Protein AF-A0A7C1EFJ4-F1 (afdb_monomer_lite)

Radius of gyration: 33.05 Å; chains: 1; bounding box: 82×53×84 Å

Structure (mmCIF, N/CA/C/O backbone):
data_AF-A0A7C1EFJ4-F1
#
_entry.id   AF-A0A7C1EFJ4-F1
#
loop_
_atom_site.group_PDB
_atom_site.id
_atom_site.type_symbol
_atom_site.label_atom_id
_atom_site.label_alt_id
_atom_site.label_comp_id
_atom_site.label_asym_id
_atom_site.label_entity_id
_atom_site.label_seq_id
_atom_site.pdbx_PDB_ins_code
_atom_site.Cartn_x
_atom_site.Cartn_y
_atom_site.Cartn_z
_atom_site.occupancy
_atom_site.B_iso_or_equiv
_atom_site.auth_seq_id
_atom_site.auth_comp_id
_atom_site.auth_asym_id
_atom_site.auth_atom_id
_atom_site.pdbx_PDB_model_num
ATOM 1 N N . MET A 1 1 ? 4.738 26.725 -6.521 1.00 59.00 1 MET A N 1
ATOM 2 C CA . MET A 1 1 ? 4.515 25.657 -7.527 1.00 59.00 1 MET A CA 1
ATOM 3 C C . MET A 1 1 ? 3.625 24.590 -6.909 1.00 59.00 1 MET A C 1
ATOM 5 O O . MET A 1 1 ? 3.838 24.264 -5.749 1.00 59.00 1 MET A O 1
ATOM 9 N N . SER A 1 2 ? 2.622 24.072 -7.622 1.00 82.75 2 SER A N 1
ATOM 10 C CA . SER A 1 2 ? 1.836 22.938 -7.118 1.00 82.75 2 SER A CA 1
ATOM 11 C C . SER A 1 2 ? 2.721 21.687 -7.031 1.00 82.75 2 SER A C 1
ATOM 13 O O . SER A 1 2 ? 3.574 21.477 -7.894 1.00 82.75 2 SER A O 1
ATOM 15 N N . LEU A 1 3 ? 2.533 20.852 -6.003 1.00 80.88 3 LEU A N 1
ATOM 16 C CA . LEU A 1 3 ? 3.324 19.628 -5.790 1.00 80.88 3 LEU A CA 1
ATOM 17 C C . LEU A 1 3 ? 3.331 18.720 -7.036 1.00 80.88 3 LEU A C 1
ATOM 19 O O . LEU A 1 3 ? 4.362 18.168 -7.406 1.00 80.88 3 LEU A O 1
ATOM 23 N N . GLY A 1 4 ? 2.199 18.635 -7.744 1.00 81.69 4 GLY A N 1
ATOM 24 C CA . GLY A 1 4 ? 2.096 17.89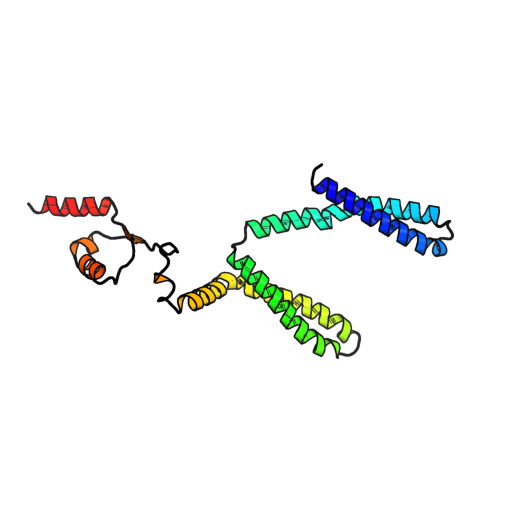3 -9.003 1.00 81.69 4 GLY A CA 1
ATOM 25 C C . GLY A 1 4 ? 2.946 18.473 -10.139 1.00 81.69 4 GLY A C 1
ATOM 26 O O . GLY A 1 4 ? 3.473 17.714 -10.945 1.00 81.69 4 GLY A O 1
ATOM 27 N N . CYS A 1 5 ? 3.129 19.796 -10.194 1.00 83.75 5 CYS A N 1
ATOM 28 C CA . CYS A 1 5 ? 4.021 20.431 -11.165 1.00 83.75 5 CYS A CA 1
ATOM 29 C C . CYS A 1 5 ? 5.491 20.099 -10.865 1.00 83.75 5 CYS A C 1
ATOM 31 O O . CYS A 1 5 ? 6.226 19.710 -11.769 1.00 83.75 5 CYS A O 1
ATOM 33 N N . ALA A 1 6 ? 5.893 20.158 -9.590 1.00 87.00 6 ALA A N 1
ATOM 34 C CA . ALA A 1 6 ? 7.244 19.784 -9.169 1.00 87.00 6 ALA A CA 1
ATOM 35 C C . ALA A 1 6 ? 7.562 18.312 -9.489 1.00 87.00 6 ALA A C 1
ATOM 37 O O . ALA A 1 6 ? 8.624 18.015 -10.028 1.00 87.00 6 ALA A O 1
ATOM 38 N N . LEU A 1 7 ? 6.614 17.403 -9.237 1.00 87.75 7 LEU A N 1
ATOM 39 C CA . LEU A 1 7 ? 6.767 15.983 -9.560 1.00 87.75 7 LEU A CA 1
ATOM 40 C C . LEU A 1 7 ? 6.883 15.741 -11.068 1.00 87.75 7 LEU A C 1
ATOM 42 O O . LEU A 1 7 ? 7.762 14.999 -11.486 1.00 87.75 7 LEU A O 1
ATOM 46 N N . ARG A 1 8 ? 6.058 16.400 -11.895 1.00 89.50 8 ARG A N 1
ATOM 47 C CA . ARG A 1 8 ? 6.149 16.301 -13.365 1.00 89.50 8 ARG A CA 1
ATOM 48 C C . ARG A 1 8 ? 7.490 16.792 -13.899 1.00 89.50 8 ARG A C 1
ATOM 50 O O . ARG A 1 8 ? 8.042 16.158 -14.787 1.00 89.50 8 ARG A O 1
ATOM 57 N N . LEU A 1 9 ? 8.015 17.886 -13.350 1.00 90.19 9 LEU A N 1
ATOM 58 C CA . LEU A 1 9 ? 9.336 18.408 -13.709 1.00 90.19 9 LEU A CA 1
ATOM 59 C C . LEU A 1 9 ? 10.462 17.459 -13.287 1.00 90.19 9 LEU A C 1
ATOM 61 O O . LEU A 1 9 ? 11.370 17.209 -14.074 1.00 90.19 9 LEU A O 1
ATOM 65 N N . ALA A 1 10 ? 10.383 16.889 -12.082 1.00 91.56 10 ALA A N 1
ATOM 66 C CA . ALA A 1 10 ? 11.343 15.887 -11.629 1.00 91.56 10 ALA A CA 1
ATOM 67 C C . ALA A 1 10 ? 11.318 14.644 -12.532 1.00 91.56 10 ALA A C 1
ATOM 69 O O . ALA A 1 10 ? 12.364 14.185 -12.982 1.00 91.56 10 ALA A O 1
ATOM 70 N N . GLY A 1 11 ? 10.124 14.149 -12.865 1.00 91.31 11 GLY A N 1
ATOM 71 C CA . GLY A 1 11 ? 9.956 13.026 -13.780 1.00 91.31 11 GLY A CA 1
ATOM 72 C C . GLY A 1 11 ? 10.445 13.332 -15.196 1.00 91.31 11 GLY A C 1
ATOM 73 O O . GLY A 1 11 ? 11.164 12.525 -15.773 1.00 91.31 11 GLY A O 1
ATOM 74 N N . MET A 1 12 ? 10.155 14.521 -15.729 1.00 94.12 12 MET A N 1
ATOM 75 C CA . MET A 1 12 ? 10.711 14.995 -17.001 1.00 94.12 12 MET A CA 1
ATOM 76 C C . MET A 1 12 ? 12.241 14.939 -16.995 1.00 94.12 12 MET A C 1
ATOM 78 O O . MET A 1 12 ? 12.817 14.399 -17.931 1.00 94.12 12 MET A O 1
ATOM 82 N N . MET A 1 13 ? 12.900 15.446 -15.945 1.00 93.81 13 MET A N 1
ATOM 83 C CA . MET A 1 13 ? 14.364 15.412 -15.856 1.00 93.81 13 MET A CA 1
ATOM 84 C C . MET A 1 13 ? 14.915 13.985 -15.782 1.00 93.81 13 MET A C 1
ATOM 86 O O . MET A 1 13 ? 15.874 13.673 -16.481 1.00 93.81 13 MET A O 1
ATOM 90 N N . ILE A 1 14 ? 14.299 13.109 -14.982 1.00 94.19 14 ILE A N 1
ATOM 91 C CA . ILE A 1 14 ? 14.732 11.710 -14.844 1.00 94.19 14 ILE A CA 1
ATOM 92 C C . ILE A 1 14 ? 14.599 10.967 -16.179 1.00 94.19 14 ILE A C 1
ATOM 94 O O . ILE A 1 14 ? 15.547 10.318 -16.619 1.00 94.19 14 ILE A O 1
ATOM 98 N N . PHE A 1 15 ? 13.450 11.083 -16.850 1.00 94.38 15 PHE A N 1
ATOM 99 C CA . PHE A 1 15 ? 13.230 10.420 -18.135 1.00 94.38 15 PHE A CA 1
ATOM 100 C C . PHE A 1 15 ? 14.051 11.040 -19.269 1.00 94.38 15 PHE A C 1
ATOM 102 O O . PHE A 1 15 ? 14.475 10.310 -20.158 1.00 94.38 15 PHE A O 1
ATOM 109 N N . ALA A 1 16 ? 14.321 12.348 -19.241 1.00 94.81 16 ALA A N 1
ATOM 110 C CA . ALA A 1 16 ? 15.235 12.982 -20.188 1.00 94.81 16 ALA A CA 1
ATOM 111 C C . ALA A 1 16 ? 16.660 12.437 -20.036 1.00 94.81 16 ALA A C 1
ATOM 113 O O . ALA A 1 16 ? 17.307 12.131 -21.032 1.00 94.81 16 ALA A O 1
ATOM 114 N N . LEU A 1 17 ? 17.130 12.267 -18.797 1.00 94.94 17 LEU A N 1
ATOM 115 C CA . LEU A 1 17 ? 18.465 11.744 -18.517 1.00 94.94 17 LEU A CA 1
ATOM 116 C C . LEU A 1 17 ? 18.582 10.261 -18.899 1.00 94.94 17 LEU A C 1
ATOM 118 O O . LEU A 1 17 ? 19.539 9.878 -19.563 1.00 94.94 17 LEU A O 1
ATOM 122 N N . LEU A 1 18 ? 17.577 9.444 -18.566 1.00 94.50 18 LEU A N 1
ATOM 123 C CA . LEU A 1 18 ? 17.494 8.048 -19.017 1.00 94.50 18 LEU A CA 1
ATOM 124 C C . LEU A 1 18 ? 17.428 7.937 -20.543 1.00 94.50 18 LEU A C 1
ATOM 126 O O . LEU A 1 18 ? 18.104 7.096 -21.125 1.00 94.50 18 LEU A O 1
ATOM 130 N N . GLY A 1 19 ? 16.638 8.799 -21.189 1.00 94.06 19 GLY A N 1
ATOM 131 C CA . GLY A 1 19 ? 16.562 8.885 -22.642 1.00 94.06 19 GLY A CA 1
ATOM 132 C C . GLY A 1 19 ? 17.918 9.226 -23.253 1.00 94.06 19 GLY A C 1
ATOM 133 O O . GLY A 1 19 ? 18.357 8.533 -24.159 1.00 94.06 19 GLY A O 1
ATOM 134 N N . ALA A 1 20 ? 18.621 10.225 -22.717 1.00 93.38 20 ALA A N 1
ATOM 135 C CA . ALA A 1 20 ? 19.951 10.603 -23.187 1.00 93.38 20 ALA A CA 1
ATOM 136 C C . ALA A 1 20 ? 20.946 9.434 -23.118 1.00 93.38 20 ALA A C 1
ATOM 138 O O . ALA A 1 20 ? 21.628 9.170 -24.104 1.00 93.38 20 ALA A O 1
ATOM 139 N N . LEU A 1 21 ? 20.979 8.717 -21.986 1.00 92.75 21 LEU A N 1
ATOM 140 C CA . LEU A 1 21 ? 21.861 7.562 -21.772 1.00 92.75 21 LEU A CA 1
ATOM 141 C C . LEU A 1 21 ? 21.553 6.419 -22.748 1.00 92.75 21 LEU A C 1
ATOM 143 O O . LEU A 1 21 ? 22.448 5.890 -23.398 1.00 92.75 21 LEU A O 1
ATOM 147 N N . LEU A 1 22 ? 20.271 6.087 -22.919 1.00 92.44 22 LEU A N 1
ATOM 148 C CA . LEU A 1 22 ? 19.856 5.088 -23.905 1.00 92.44 22 LEU A CA 1
ATOM 149 C C . LEU A 1 22 ? 20.185 5.539 -25.335 1.00 92.44 22 LEU A C 1
ATOM 151 O O . LEU A 1 22 ? 20.611 4.735 -26.156 1.00 92.44 22 LEU A O 1
ATOM 155 N N . GLY A 1 23 ? 20.020 6.826 -25.641 1.00 91.38 23 GLY A N 1
ATOM 156 C CA . GLY A 1 23 ? 20.327 7.391 -26.952 1.00 91.38 23 GLY A CA 1
ATOM 157 C C . GLY A 1 23 ? 21.813 7.331 -27.299 1.00 91.38 23 GLY A C 1
ATOM 158 O O . GLY A 1 23 ? 22.152 7.076 -28.453 1.00 91.38 23 GLY A O 1
ATOM 159 N N . THR A 1 24 ? 22.705 7.526 -26.324 1.00 90.69 24 THR A N 1
ATOM 160 C CA . THR A 1 24 ? 24.148 7.366 -26.549 1.00 90.69 24 THR A CA 1
ATOM 161 C C . THR A 1 24 ? 24.521 5.910 -26.803 1.00 90.69 24 THR A C 1
ATOM 163 O O . THR A 1 24 ? 25.291 5.650 -27.724 1.00 90.69 24 THR A O 1
ATOM 166 N N . ASP A 1 25 ? 23.914 4.963 -26.086 1.00 90.00 25 ASP A N 1
ATOM 167 C CA . ASP A 1 25 ? 24.183 3.529 -26.269 1.00 90.00 25 ASP A CA 1
ATOM 168 C C . ASP A 1 25 ? 23.628 2.996 -27.603 1.00 90.00 25 ASP A C 1
ATOM 170 O O . ASP A 1 25 ? 24.210 2.109 -28.224 1.00 90.00 25 ASP A O 1
ATOM 174 N N . LEU A 1 26 ? 22.515 3.560 -28.086 1.00 87.94 26 LEU A N 1
ATOM 175 C CA . LEU A 1 26 ? 21.917 3.210 -29.379 1.00 87.94 26 LEU A CA 1
ATOM 176 C C . LEU A 1 26 ? 22.543 3.962 -30.568 1.00 87.94 26 LEU A C 1
ATOM 178 O O . LEU A 1 26 ? 22.156 3.711 -31.714 1.00 87.94 26 LEU A O 1
ATOM 182 N N . SER A 1 27 ? 23.493 4.872 -30.331 1.00 88.44 27 SER A N 1
ATOM 183 C CA . SER A 1 27 ? 24.090 5.693 -31.394 1.00 88.44 27 SER A CA 1
ATOM 184 C C . SER A 1 27 ? 24.831 4.855 -32.441 1.00 88.44 27 SER A C 1
ATOM 186 O O . SER A 1 27 ? 24.631 5.071 -33.640 1.00 88.44 27 SER A O 1
ATOM 188 N N . ASP A 1 28 ? 25.561 3.826 -32.001 1.00 85.38 28 ASP A N 1
ATOM 189 C CA . ASP A 1 28 ? 26.278 2.886 -32.869 1.00 85.38 28 ASP A CA 1
ATOM 190 C C . ASP A 1 28 ? 25.329 2.079 -33.768 1.00 85.38 28 ASP A C 1
ATOM 192 O O . ASP A 1 28 ? 25.640 1.803 -34.925 1.00 85.38 28 ASP A O 1
ATOM 196 N N . ALA A 1 29 ? 24.137 1.741 -33.265 1.00 88.19 29 ALA A N 1
ATOM 197 C CA . ALA A 1 29 ? 23.123 1.008 -34.023 1.00 88.19 29 ALA A CA 1
ATOM 198 C C . ALA A 1 29 ? 22.407 1.884 -35.068 1.00 88.19 29 ALA A C 1
ATOM 200 O O . ALA A 1 29 ? 21.904 1.372 -36.068 1.00 88.19 29 ALA A O 1
ATOM 201 N N . LEU A 1 30 ? 22.343 3.198 -34.834 1.00 84.12 30 LEU A N 1
ATOM 202 C CA . LEU A 1 30 ? 21.656 4.166 -35.694 1.00 84.12 30 LEU A CA 1
ATOM 203 C C . LEU A 1 30 ? 22.598 4.891 -36.669 1.00 84.12 30 LEU A C 1
ATOM 205 O O . LEU A 1 30 ? 22.114 5.660 -37.497 1.00 84.12 30 LEU A O 1
ATOM 209 N N . TYR A 1 31 ? 23.913 4.643 -36.599 1.00 86.75 31 TYR A N 1
ATOM 210 C CA . TYR A 1 31 ? 24.948 5.294 -37.420 1.00 86.75 31 TYR A CA 1
ATOM 211 C C . TYR A 1 31 ? 24.917 6.832 -37.362 1.00 86.75 31 TYR A C 1
ATOM 213 O O . TYR A 1 31 ? 25.270 7.515 -38.326 1.00 86.75 31 TYR A O 1
ATOM 221 N N . LEU A 1 32 ? 24.480 7.392 -36.234 1.00 88.31 32 LEU A N 1
ATOM 222 C CA . LEU A 1 32 ? 24.387 8.833 -36.007 1.00 88.31 32 LEU A CA 1
ATOM 223 C C . LEU A 1 32 ? 25.386 9.268 -34.928 1.00 88.31 32 LEU A C 1
ATOM 225 O O . LEU A 1 32 ? 25.677 8.482 -34.025 1.00 88.31 32 LEU A O 1
ATOM 229 N N . PRO A 1 33 ? 25.882 10.522 -34.961 1.00 90.19 33 PRO A N 1
ATOM 230 C CA . PRO A 1 33 ? 26.748 11.036 -33.909 1.00 90.19 33 PRO A CA 1
ATOM 231 C C . PRO A 1 33 ? 26.084 10.916 -32.525 1.00 90.19 33 PRO A C 1
ATOM 233 O O . PRO A 1 33 ? 24.897 11.242 -32.392 1.00 90.19 33 PRO A O 1
ATOM 236 N N . PRO A 1 34 ? 26.831 10.516 -31.480 1.00 87.94 34 PRO A N 1
ATOM 237 C CA . PRO A 1 34 ? 26.278 10.251 -30.149 1.00 87.94 34 PRO A CA 1
ATOM 238 C C . PRO A 1 34 ? 25.611 11.483 -29.525 1.00 87.94 34 PRO A C 1
ATOM 240 O O . PRO A 1 34 ? 24.617 11.359 -28.813 1.00 87.94 34 PRO A O 1
ATOM 243 N N . GLU A 1 35 ? 26.096 12.680 -29.856 1.00 90.88 35 GLU A N 1
ATOM 244 C CA . GLU A 1 35 ? 25.521 13.956 -29.420 1.00 90.88 35 GLU A CA 1
ATOM 245 C C . GLU A 1 35 ? 24.094 14.166 -29.952 1.00 90.88 35 GLU A C 1
ATOM 247 O O . GLU A 1 35 ? 23.207 14.612 -29.224 1.00 90.88 35 GLU A O 1
ATOM 252 N N . VAL A 1 36 ? 23.855 13.808 -31.219 1.00 89.81 36 VAL A N 1
ATOM 253 C CA . VAL A 1 36 ? 22.563 14.006 -31.891 1.00 89.81 36 VAL A CA 1
ATOM 254 C C . VAL A 1 36 ? 21.551 12.974 -31.404 1.00 89.81 36 VAL A C 1
ATOM 256 O O . VAL A 1 36 ? 20.432 13.333 -31.038 1.00 89.81 36 VAL A O 1
ATOM 259 N N . THR A 1 37 ? 21.944 11.700 -31.340 1.00 90.25 37 THR A N 1
ATOM 260 C CA . THR A 1 37 ? 21.069 10.620 -30.861 1.00 90.25 37 THR A CA 1
ATOM 261 C C . THR A 1 37 ? 20.731 10.800 -29.382 1.00 90.25 37 THR A C 1
ATOM 263 O O . THR A 1 37 ? 19.561 10.706 -29.007 1.00 90.25 37 THR A O 1
ATOM 266 N N . GLY A 1 38 ? 21.718 11.159 -28.553 1.00 91.19 38 GLY A N 1
ATOM 267 C CA . GLY A 1 38 ? 21.504 11.491 -27.146 1.00 91.19 38 GLY A CA 1
ATOM 268 C C . GLY A 1 38 ? 20.508 12.640 -26.969 1.00 91.19 38 GLY A C 1
ATOM 269 O O . GLY A 1 38 ? 19.574 12.517 -26.180 1.00 91.19 38 GLY A O 1
ATOM 270 N N . LEU A 1 39 ? 20.631 13.722 -27.750 1.00 92.56 39 LEU A N 1
ATOM 271 C CA . LEU A 1 39 ? 19.698 14.852 -27.690 1.00 92.56 39 LEU A CA 1
ATOM 272 C C . LEU A 1 39 ? 18.270 14.462 -28.110 1.00 92.56 39 LEU A C 1
ATOM 274 O O . LEU A 1 39 ? 17.311 14.835 -27.432 1.00 92.56 39 LEU A O 1
ATOM 278 N N . ILE A 1 40 ? 18.110 13.703 -29.199 1.00 92.56 40 ILE A N 1
ATOM 279 C CA . ILE A 1 40 ? 16.791 13.265 -29.687 1.00 92.56 40 ILE A CA 1
ATOM 280 C C . ILE A 1 40 ? 16.089 12.399 -28.637 1.00 92.56 40 ILE A C 1
ATOM 282 O O . ILE A 1 40 ? 14.935 12.663 -28.283 1.00 92.56 40 ILE A O 1
ATOM 286 N N . PHE A 1 41 ? 16.785 11.396 -28.097 1.00 93.31 41 PHE A N 1
ATOM 287 C CA . PHE A 1 41 ? 16.210 10.528 -27.074 1.00 93.31 41 PHE A CA 1
ATOM 288 C C . PHE A 1 41 ? 16.003 11.253 -25.740 1.00 93.31 41 PHE A C 1
ATOM 290 O O . PHE A 1 41 ? 15.036 10.949 -25.043 1.00 93.31 41 PHE A O 1
ATOM 297 N N . ALA A 1 42 ? 16.828 12.246 -25.397 1.00 94.00 42 ALA A N 1
ATOM 298 C CA . ALA A 1 42 ? 16.597 13.096 -24.231 1.00 94.00 42 ALA A CA 1
ATOM 299 C C . ALA A 1 42 ? 15.301 13.905 -24.364 1.00 94.00 42 ALA A C 1
ATOM 301 O O . ALA A 1 42 ? 14.516 13.969 -23.419 1.00 94.00 42 ALA A O 1
ATOM 302 N N . LEU A 1 43 ? 15.036 14.487 -25.540 1.00 94.69 43 LEU A N 1
ATOM 303 C CA . LEU A 1 43 ? 13.799 15.226 -25.810 1.00 94.69 43 LEU A CA 1
ATOM 304 C C . LEU A 1 43 ? 12.572 14.303 -25.814 1.00 94.69 43 LEU A C 1
ATOM 306 O O . LEU A 1 43 ? 11.548 14.644 -25.216 1.00 94.69 43 LEU A O 1
ATOM 310 N N . MET A 1 44 ? 12.679 13.114 -26.418 1.00 94.75 44 MET A N 1
ATOM 311 C CA . MET A 1 44 ? 11.632 12.086 -26.338 1.00 94.75 44 MET A CA 1
ATOM 312 C C . MET A 1 44 ? 11.382 11.640 -24.895 1.00 94.75 44 MET A C 1
ATOM 314 O O . MET A 1 44 ? 10.230 11.553 -24.471 1.00 94.75 44 MET A O 1
ATOM 318 N N . GLY A 1 45 ? 12.447 11.398 -24.132 1.00 94.25 45 GLY A N 1
ATOM 319 C CA . GLY A 1 45 ? 12.389 11.046 -22.719 1.00 94.25 45 GLY A CA 1
ATOM 320 C C . GLY A 1 45 ? 11.738 12.148 -21.888 1.00 94.25 45 GLY A C 1
ATOM 321 O O . GLY A 1 45 ? 10.830 11.871 -21.113 1.00 94.25 45 GLY A O 1
ATOM 322 N N . ALA A 1 46 ? 12.105 13.412 -22.101 1.00 94.56 46 ALA A N 1
ATOM 323 C CA . ALA A 1 46 ? 11.486 14.554 -21.432 1.00 94.56 46 ALA A CA 1
ATOM 324 C C . ALA A 1 46 ? 9.969 14.607 -21.686 1.00 94.56 46 ALA A C 1
ATOM 326 O O . ALA A 1 46 ? 9.176 14.731 -20.746 1.00 94.56 46 ALA A O 1
ATOM 327 N N . LEU A 1 47 ? 9.557 14.457 -22.951 1.00 94.62 47 LEU A N 1
ATOM 328 C CA . LEU A 1 47 ? 8.148 14.450 -23.341 1.00 94.62 47 LEU A CA 1
ATOM 329 C C . LEU A 1 47 ? 7.395 13.266 -22.716 1.00 94.62 47 LEU A C 1
ATOM 331 O O . LEU A 1 47 ? 6.330 13.453 -22.124 1.00 94.62 47 LEU A O 1
ATOM 335 N N . ALA A 1 48 ? 7.968 12.062 -22.789 1.00 93.56 48 ALA A N 1
ATOM 336 C CA . ALA A 1 48 ? 7.412 10.864 -22.168 1.00 93.56 48 ALA A CA 1
ATOM 337 C C . ALA A 1 48 ? 7.300 11.026 -20.645 1.00 93.56 48 ALA A C 1
ATOM 339 O O . ALA A 1 48 ? 6.262 10.709 -20.065 1.00 93.56 48 ALA A O 1
ATOM 340 N N . GLY A 1 49 ? 8.315 11.602 -20.001 1.00 92.12 49 GLY A N 1
ATOM 341 C CA . GLY A 1 49 ? 8.333 11.893 -18.573 1.00 92.12 49 GLY A CA 1
ATOM 342 C C . GLY A 1 49 ? 7.182 12.801 -18.154 1.00 92.12 49 GLY A C 1
ATOM 343 O O . GLY A 1 49 ? 6.494 12.498 -17.181 1.00 92.12 49 GLY A O 1
ATOM 344 N N . LEU A 1 50 ? 6.885 13.861 -18.910 1.00 91.44 50 LEU A N 1
ATOM 345 C CA . LEU A 1 50 ? 5.748 14.742 -18.610 1.00 91.44 50 LEU A CA 1
ATOM 346 C C . LEU A 1 50 ? 4.390 14.022 -18.668 1.00 91.44 50 LEU A C 1
ATOM 348 O O . LEU A 1 50 ? 3.501 14.342 -17.874 1.00 91.44 50 LEU A O 1
ATOM 352 N N . ILE A 1 51 ? 4.238 13.052 -19.573 1.00 92.19 51 ILE A N 1
ATOM 353 C CA . ILE A 1 51 ? 2.990 12.303 -19.785 1.00 92.19 51 ILE A CA 1
ATOM 354 C C . ILE A 1 51 ? 2.843 11.158 -18.773 1.00 92.19 51 ILE A C 1
ATOM 356 O O . ILE A 1 51 ? 1.775 10.981 -18.185 1.00 92.19 51 ILE A O 1
ATOM 360 N N . ILE A 1 52 ? 3.914 10.399 -18.536 1.00 90.44 52 ILE A N 1
ATOM 361 C CA . ILE A 1 52 ? 3.906 9.174 -17.725 1.00 90.44 52 ILE A CA 1
ATOM 362 C C . ILE A 1 52 ? 3.928 9.493 -16.225 1.00 90.44 52 ILE A C 1
ATOM 364 O O . ILE A 1 52 ? 3.237 8.846 -15.436 1.00 90.44 52 ILE A O 1
ATOM 368 N N . THR A 1 53 ? 4.668 10.521 -15.804 1.00 92.25 53 THR A N 1
ATOM 369 C CA . THR A 1 53 ? 4.799 10.882 -14.381 1.00 92.25 53 THR A CA 1
ATOM 370 C C . THR A 1 53 ? 3.464 11.062 -13.650 1.00 92.25 53 THR A C 1
ATOM 372 O O . THR A 1 53 ? 3.308 10.508 -12.560 1.00 92.25 53 THR A O 1
ATOM 375 N N . PRO A 1 54 ? 2.458 11.790 -14.179 1.00 87.19 54 PRO A N 1
ATOM 376 C CA . PRO A 1 54 ? 1.195 11.929 -13.465 1.00 87.19 54 PRO A CA 1
ATOM 377 C C . PRO A 1 54 ? 0.457 10.596 -13.275 1.00 87.19 54 PRO A C 1
ATOM 379 O O . PRO A 1 54 ? -0.212 10.440 -12.250 1.00 87.19 54 PRO A O 1
ATOM 382 N N . TRP A 1 55 ? 0.602 9.648 -14.208 1.00 88.38 55 TRP A N 1
ATOM 383 C CA . TRP A 1 55 ? 0.025 8.299 -14.135 1.00 88.38 55 TRP A CA 1
ATOM 384 C C . TRP A 1 55 ? 0.692 7.426 -13.078 1.00 88.38 55 TRP A C 1
ATOM 386 O O . TRP A 1 55 ? -0.004 6.706 -12.372 1.00 88.38 55 TRP A O 1
ATOM 396 N N . ILE A 1 56 ? 2.010 7.537 -12.912 1.00 87.25 56 ILE A N 1
ATOM 397 C CA . ILE A 1 56 ? 2.744 6.771 -11.896 1.00 87.25 56 ILE A CA 1
ATOM 398 C C . ILE A 1 56 ? 2.604 7.402 -10.507 1.00 87.25 56 ILE A C 1
ATOM 400 O O . ILE A 1 56 ? 2.545 6.691 -9.508 1.00 87.25 56 ILE A O 1
ATOM 404 N N . THR A 1 57 ? 2.542 8.732 -10.419 1.00 88.69 57 THR A N 1
ATOM 405 C CA . THR A 1 57 ? 2.593 9.426 -9.127 1.00 88.69 57 THR A CA 1
ATOM 406 C C . THR A 1 57 ? 1.239 9.985 -8.705 1.00 88.69 57 THR A C 1
ATOM 408 O O . THR A 1 57 ? 0.681 9.573 -7.693 1.00 88.69 57 THR A O 1
ATOM 411 N N . THR A 1 58 ? 0.686 10.945 -9.450 1.00 85.81 58 THR A N 1
ATOM 412 C CA . THR A 1 58 ? -0.434 11.760 -8.944 1.00 85.81 58 THR A CA 1
ATOM 413 C C . THR A 1 58 ? -1.771 11.019 -8.913 1.00 85.81 58 THR A C 1
ATOM 415 O O . THR A 1 58 ? -2.469 11.069 -7.900 1.00 85.81 58 THR A O 1
ATOM 418 N N . TYR A 1 59 ? -2.134 10.306 -9.981 1.00 86.00 59 TYR A N 1
ATOM 419 C CA . TYR A 1 59 ? -3.396 9.561 -10.050 1.00 86.00 59 TYR A CA 1
ATOM 420 C C . TYR A 1 59 ? -3.507 8.447 -8.990 1.00 86.00 59 TYR A C 1
ATOM 422 O O . TYR A 1 59 ? -4.513 8.422 -8.265 1.00 86.00 59 TYR A O 1
ATOM 430 N N . PRO A 1 60 ? -2.505 7.560 -8.820 1.00 85.06 60 PRO A N 1
ATOM 431 C CA . PRO A 1 60 ? -2.560 6.532 -7.788 1.00 85.06 60 PRO A CA 1
ATOM 432 C C . PRO A 1 60 ? -2.473 7.131 -6.386 1.00 85.06 60 PRO A C 1
ATOM 434 O O . PRO A 1 60 ? -3.206 6.680 -5.514 1.00 85.06 60 PRO A O 1
ATOM 437 N N . ALA A 1 61 ? -1.690 8.194 -6.162 1.00 86.31 61 ALA A N 1
ATOM 438 C CA . ALA A 1 61 ? -1.635 8.852 -4.855 1.00 86.31 61 ALA A CA 1
ATOM 439 C C . ALA A 1 61 ? -2.997 9.423 -4.428 1.00 86.31 61 ALA A C 1
ATOM 441 O O . ALA A 1 61 ? -3.410 9.264 -3.278 1.00 86.31 61 ALA A O 1
ATOM 442 N N . HIS A 1 62 ? -3.737 10.051 -5.347 1.00 86.38 62 HIS A N 1
ATOM 443 C CA . HIS A 1 62 ? -5.083 10.543 -5.047 1.00 86.38 62 HIS A CA 1
ATOM 444 C C . HIS A 1 62 ? -6.079 9.410 -4.786 1.00 86.38 62 HIS A C 1
ATOM 446 O O . HIS A 1 62 ? -6.909 9.527 -3.881 1.00 86.38 62 HIS A O 1
ATOM 452 N N . SER A 1 63 ? -5.978 8.317 -5.541 1.00 86.62 63 SER A N 1
ATOM 453 C CA . SER A 1 63 ? -6.829 7.137 -5.365 1.00 86.62 63 SER A CA 1
ATOM 454 C C . SER A 1 63 ? -6.547 6.447 -4.030 1.00 86.62 63 SER A C 1
ATOM 456 O O . SER A 1 63 ? -7.465 6.230 -3.243 1.00 86.62 63 SER A O 1
ATOM 458 N N . ALA A 1 64 ? -5.271 6.210 -3.720 1.00 85.75 64 ALA A N 1
ATOM 459 C CA . ALA A 1 64 ? -4.819 5.651 -2.453 1.00 85.75 64 ALA A CA 1
ATOM 460 C C . ALA A 1 64 ? -5.258 6.520 -1.273 1.00 85.75 64 ALA A C 1
ATOM 462 O O . ALA A 1 64 ? -5.811 5.999 -0.311 1.00 85.75 64 ALA A O 1
ATOM 463 N N . ARG A 1 65 ? -5.109 7.850 -1.367 1.00 87.69 65 ARG A N 1
ATOM 464 C CA . ARG A 1 65 ? -5.574 8.764 -0.316 1.00 87.69 65 ARG A CA 1
ATOM 465 C C . ARG A 1 65 ? -7.068 8.600 -0.050 1.00 87.69 65 ARG A C 1
ATOM 467 O O . ARG A 1 65 ? -7.440 8.494 1.110 1.00 87.69 65 ARG A O 1
ATOM 474 N N . ARG A 1 66 ? -7.909 8.550 -1.093 1.00 86.94 66 ARG A N 1
ATOM 475 C CA . ARG A 1 66 ? -9.361 8.347 -0.928 1.00 86.94 66 ARG A CA 1
ATOM 476 C C . ARG A 1 66 ? -9.660 7.028 -0.222 1.00 86.94 66 ARG A C 1
ATOM 478 O O . ARG A 1 66 ? -10.391 7.037 0.762 1.00 86.94 66 ARG A O 1
ATOM 485 N N . ILE A 1 67 ? -9.038 5.942 -0.679 1.00 84.06 67 ILE A N 1
ATOM 486 C CA . ILE A 1 67 ? -9.202 4.599 -0.112 1.00 84.06 67 ILE A CA 1
ATOM 487 C C . ILE A 1 67 ? -8.790 4.580 1.368 1.00 84.06 67 ILE A C 1
ATOM 489 O O . ILE A 1 67 ? -9.569 4.149 2.209 1.00 84.06 67 ILE A O 1
ATOM 493 N N . ILE A 1 68 ? -7.614 5.116 1.702 1.00 86.38 68 ILE A N 1
ATOM 494 C CA . ILE A 1 68 ? -7.082 5.136 3.072 1.00 86.38 68 ILE A CA 1
ATOM 495 C C . ILE A 1 68 ? -7.966 5.978 3.998 1.00 86.38 68 ILE A C 1
ATOM 497 O O . ILE A 1 68 ? -8.272 5.544 5.100 1.00 86.38 68 ILE A O 1
ATOM 501 N N . THR A 1 69 ? -8.416 7.159 3.561 1.00 87.00 69 THR A N 1
ATOM 502 C CA . THR A 1 69 ? -9.234 8.048 4.411 1.00 87.00 69 THR A CA 1
ATOM 503 C C . THR A 1 69 ? -10.646 7.534 4.676 1.00 87.00 69 THR A C 1
ATOM 505 O O . THR A 1 69 ? -11.273 7.965 5.636 1.00 87.00 69 THR A O 1
ATOM 508 N N . GLN A 1 70 ? -11.163 6.656 3.816 1.00 88.44 70 GLN A N 1
ATOM 509 C CA . GLN A 1 70 ? -12.509 6.093 3.947 1.00 88.44 70 GLN A CA 1
ATOM 510 C C . GLN A 1 70 ? -12.507 4.720 4.627 1.00 88.44 70 GLN A C 1
ATOM 512 O O . GLN A 1 70 ? -13.570 4.212 4.980 1.00 88.44 70 GLN A O 1
ATOM 517 N N . MET A 1 71 ? -11.337 4.099 4.793 1.00 84.94 71 MET A N 1
ATOM 518 C CA . MET A 1 71 ? -11.223 2.790 5.418 1.00 84.94 71 MET A CA 1
ATOM 519 C C . MET A 1 71 ? -11.118 2.900 6.943 1.00 84.94 71 MET A C 1
ATOM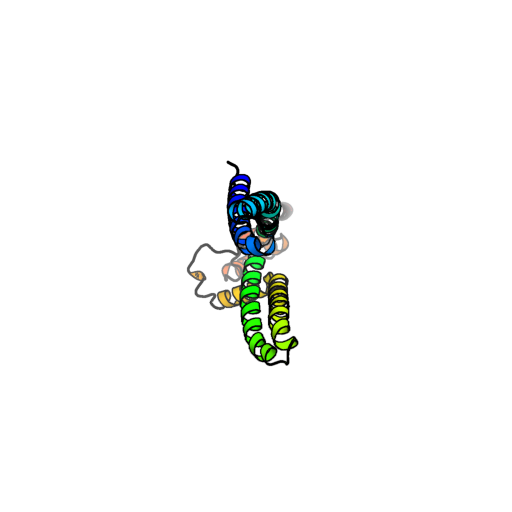 521 O O . MET A 1 71 ? -10.392 3.757 7.449 1.00 84.94 71 MET A O 1
ATOM 525 N N . PRO A 1 72 ? -11.790 2.003 7.684 1.00 88.00 72 PRO A N 1
ATOM 526 C CA . PRO A 1 72 ? -11.613 1.901 9.126 1.00 88.00 72 PRO A CA 1
ATOM 527 C C . PRO A 1 72 ? -10.160 1.522 9.461 1.00 88.00 72 PRO A C 1
ATOM 529 O O . PRO A 1 72 ? -9.525 0.742 8.738 1.00 88.00 72 PRO A O 1
ATOM 532 N N . ALA A 1 73 ? -9.621 2.085 10.546 1.00 86.62 73 ALA A N 1
ATOM 533 C CA . ALA A 1 73 ? -8.212 1.934 10.919 1.00 86.62 73 ALA A CA 1
ATOM 534 C C . ALA A 1 73 ? -7.837 0.466 11.185 1.00 86.62 73 ALA A C 1
ATOM 536 O O . ALA A 1 73 ? -6.742 0.026 10.831 1.00 86.62 73 ALA A O 1
ATOM 537 N N . GLU A 1 74 ? -8.773 -0.320 11.721 1.00 87.75 74 GLU A N 1
ATOM 538 C CA . GLU A 1 74 ? -8.602 -1.746 11.996 1.00 87.75 74 GLU A CA 1
ATOM 539 C C . GLU A 1 74 ? -8.328 -2.522 10.703 1.00 87.75 74 GLU A C 1
ATOM 541 O O . GLU A 1 74 ? -7.462 -3.398 10.667 1.00 87.75 74 GLU A O 1
ATOM 546 N N . LYS A 1 75 ? -9.013 -2.168 9.607 1.00 90.38 75 LYS A N 1
ATOM 547 C CA . LYS A 1 75 ? -8.820 -2.800 8.296 1.00 90.38 75 LYS A CA 1
ATOM 548 C C . LYS A 1 75 ? -7.461 -2.460 7.698 1.00 90.38 75 LYS A C 1
ATOM 550 O O . LYS A 1 75 ? -6.835 -3.335 7.108 1.00 90.38 75 L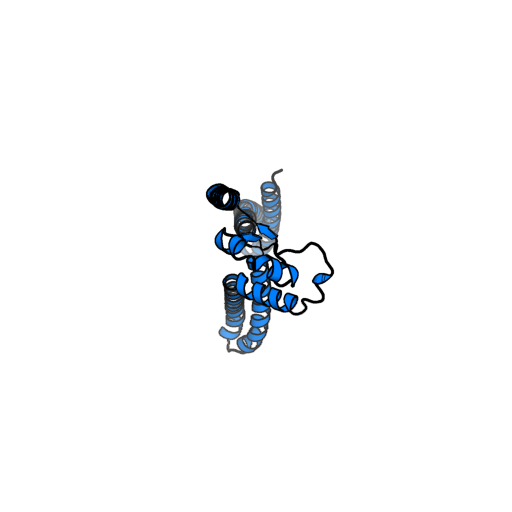YS A O 1
ATOM 555 N N . LEU A 1 76 ? -6.980 -1.228 7.869 1.00 91.31 76 LEU A N 1
ATOM 556 C CA . LEU A 1 76 ? -5.644 -0.835 7.409 1.00 91.31 76 LEU A CA 1
ATOM 557 C C . LEU A 1 76 ? -4.554 -1.618 8.144 1.00 91.31 76 LEU A C 1
ATOM 559 O O . LEU A 1 76 ? -3.716 -2.247 7.502 1.00 91.31 76 LEU A O 1
ATOM 563 N N . VAL A 1 77 ? -4.606 -1.640 9.477 1.00 90.62 77 VAL A N 1
ATOM 564 C CA . VAL A 1 77 ? -3.608 -2.325 10.311 1.00 90.62 77 VAL A CA 1
ATOM 565 C C . VAL A 1 77 ? -3.582 -3.825 10.017 1.00 90.62 77 VAL A C 1
ATOM 567 O O . VAL A 1 77 ? -2.520 -4.392 9.769 1.00 90.62 77 VAL A O 1
ATOM 570 N N . THR A 1 78 ? -4.745 -4.475 9.968 1.00 91.81 78 THR A N 1
ATOM 571 C CA . THR A 1 78 ? -4.830 -5.911 9.653 1.00 91.81 78 THR A CA 1
ATOM 572 C C . THR A 1 78 ? -4.377 -6.223 8.228 1.00 91.81 78 THR A C 1
ATOM 574 O O . THR A 1 78 ? -3.668 -7.205 8.029 1.00 91.81 78 THR A O 1
ATOM 577 N N . SER A 1 79 ? -4.675 -5.365 7.248 1.00 93.12 79 SER A N 1
ATOM 578 C CA . SER A 1 79 ? -4.156 -5.512 5.879 1.00 93.12 79 SER A CA 1
ATOM 579 C C . SER A 1 79 ? -2.629 -5.411 5.824 1.00 93.12 79 SER A C 1
ATOM 581 O O . SER A 1 79 ? -2.001 -6.162 5.082 1.00 93.12 79 SER A O 1
ATOM 583 N N . MET A 1 80 ? -2.015 -4.529 6.624 1.00 93.06 80 MET A N 1
ATOM 584 C CA . MET A 1 80 ? -0.553 -4.447 6.734 1.00 93.06 80 MET A CA 1
ATOM 585 C C . MET A 1 80 ? 0.040 -5.734 7.313 1.00 93.06 80 MET A C 1
ATOM 587 O O . MET A 1 80 ? 1.025 -6.244 6.781 1.00 93.06 80 MET A O 1
ATOM 591 N N . PHE A 1 81 ? -0.587 -6.305 8.347 1.00 93.62 81 PHE A N 1
ATOM 592 C CA . PHE A 1 81 ? -0.199 -7.622 8.855 1.00 93.62 81 PHE A CA 1
ATOM 593 C C . PHE A 1 81 ? -0.357 -8.712 7.793 1.00 93.62 81 PHE A C 1
ATOM 595 O O . PHE A 1 81 ? 0.554 -9.515 7.619 1.00 93.62 81 PHE A O 1
ATOM 602 N N . GLY A 1 82 ? -1.458 -8.704 7.039 1.00 94.75 82 GLY A N 1
ATOM 603 C CA . GLY A 1 82 ? -1.679 -9.625 5.927 1.00 94.75 82 GLY A CA 1
ATOM 604 C C . GLY A 1 82 ? -0.626 -9.496 4.824 1.00 94.75 82 GLY A C 1
ATOM 605 O O . GLY A 1 82 ? -0.222 -10.508 4.261 1.00 94.75 82 GLY A O 1
ATOM 606 N N . LEU A 1 83 ? -0.134 -8.284 4.553 1.00 96.88 83 LEU A N 1
ATOM 607 C CA . LEU A 1 83 ? 0.936 -8.042 3.583 1.00 96.88 83 LEU A CA 1
ATOM 608 C C . LEU A 1 83 ? 2.265 -8.629 4.062 1.00 96.88 83 LEU A C 1
ATOM 610 O O . LEU A 1 83 ? 2.894 -9.388 3.332 1.00 96.88 83 LEU A O 1
ATOM 614 N N . ILE A 1 84 ? 2.661 -8.330 5.300 1.00 96.62 84 ILE A N 1
ATOM 615 C CA . ILE A 1 84 ? 3.901 -8.853 5.890 1.00 96.62 84 ILE A CA 1
ATOM 616 C C . ILE A 1 84 ? 3.844 -10.382 5.967 1.00 96.62 84 ILE A C 1
ATOM 618 O O . ILE A 1 84 ? 4.772 -11.065 5.538 1.00 96.62 84 ILE A O 1
ATOM 622 N N . PHE A 1 85 ? 2.734 -10.921 6.473 1.00 96.38 85 PHE A N 1
ATOM 623 C CA . PHE A 1 85 ? 2.521 -12.357 6.594 1.00 96.38 85 PHE A CA 1
ATOM 624 C C . PHE A 1 85 ? 2.507 -13.042 5.224 1.00 96.38 85 PHE A C 1
ATOM 626 O O . PHE A 1 85 ? 3.189 -14.044 5.035 1.00 96.38 85 PHE A O 1
ATOM 633 N N . GLY A 1 86 ? 1.796 -12.479 4.246 1.00 96.75 86 GLY A N 1
ATOM 634 C CA . GLY A 1 86 ? 1.723 -13.014 2.889 1.00 96.75 86 GLY A CA 1
ATOM 635 C C . GLY A 1 86 ? 3.074 -13.022 2.179 1.00 96.75 86 GLY A C 1
ATOM 636 O O . GLY A 1 86 ? 3.421 -14.026 1.560 1.00 96.75 86 GLY A O 1
ATOM 637 N N . MET A 1 87 ? 3.873 -11.961 2.332 1.00 96.62 87 MET A N 1
ATOM 638 C CA . MET A 1 87 ? 5.240 -11.916 1.802 1.00 96.62 87 MET A CA 1
ATOM 639 C C . MET A 1 87 ? 6.150 -12.937 2.492 1.00 96.62 87 MET A C 1
ATOM 641 O O . MET A 1 87 ? 6.923 -13.612 1.817 1.00 96.62 87 MET A O 1
ATOM 645 N N . ALA A 1 88 ? 6.039 -13.099 3.813 1.00 96.69 88 ALA A N 1
ATOM 646 C CA . ALA A 1 88 ? 6.810 -14.096 4.553 1.00 96.69 88 ALA A CA 1
ATOM 647 C C . ALA A 1 88 ? 6.463 -15.526 4.108 1.00 96.69 88 ALA A C 1
ATOM 649 O O . ALA A 1 88 ? 7.355 -16.295 3.755 1.00 96.69 88 ALA A O 1
ATOM 650 N N . VAL A 1 89 ? 5.170 -15.863 4.051 1.00 96.38 89 VAL A N 1
ATOM 651 C CA . VAL A 1 89 ? 4.691 -17.167 3.571 1.00 96.38 89 VAL A CA 1
ATOM 652 C C . VAL A 1 89 ? 5.126 -17.389 2.126 1.00 96.38 89 VAL A C 1
ATOM 654 O O . VAL A 1 89 ? 5.693 -18.429 1.808 1.00 96.38 89 VAL A O 1
ATOM 657 N N . SER A 1 90 ? 4.939 -16.400 1.253 1.00 96.12 90 SER A N 1
ATOM 658 C CA . SER A 1 90 ? 5.402 -16.472 -0.130 1.00 96.12 90 SER A CA 1
ATOM 659 C C . SER A 1 90 ? 6.897 -16.769 -0.233 1.00 96.12 90 SER A C 1
ATOM 661 O O . SER A 1 90 ? 7.276 -17.613 -1.043 1.00 96.12 90 SER A O 1
ATOM 663 N N . ALA A 1 91 ? 7.736 -16.103 0.561 1.00 94.88 91 ALA A N 1
ATOM 664 C CA . ALA A 1 91 ? 9.176 -16.318 0.538 1.00 94.88 91 ALA A CA 1
ATOM 665 C C . ALA A 1 91 ? 9.544 -17.755 0.942 1.00 94.88 91 ALA A C 1
ATOM 667 O O . ALA A 1 91 ? 10.447 -18.342 0.348 1.00 94.88 91 ALA A O 1
ATOM 668 N N . MET A 1 92 ? 8.804 -18.361 1.880 1.00 95.62 92 MET A N 1
ATOM 669 C CA . MET A 1 92 ? 8.987 -19.772 2.246 1.00 95.62 92 MET A CA 1
ATOM 670 C C . MET A 1 92 ? 8.657 -20.721 1.085 1.00 95.62 92 MET A C 1
ATOM 672 O O . MET A 1 92 ? 9.349 -21.719 0.898 1.00 95.62 92 MET A O 1
ATOM 676 N N . PHE A 1 93 ? 7.634 -20.405 0.285 1.00 94.00 93 PHE A N 1
ATOM 677 C CA . PHE A 1 93 ? 7.262 -21.187 -0.901 1.00 94.00 93 PHE A CA 1
ATOM 678 C C . PHE A 1 93 ? 8.121 -20.891 -2.135 1.00 94.00 93 PHE A C 1
ATOM 680 O O . PHE A 1 93 ? 8.145 -21.705 -3.057 1.00 94.00 93 PHE A O 1
ATOM 687 N N . ALA A 1 94 ? 8.846 -19.772 -2.165 1.00 93.62 94 ALA A N 1
ATOM 688 C CA . ALA A 1 94 ? 9.681 -19.406 -3.304 1.00 93.62 94 ALA A CA 1
ATOM 689 C C . ALA A 1 94 ? 10.799 -20.432 -3.551 1.00 93.62 94 ALA A C 1
ATOM 691 O O . ALA A 1 94 ? 11.022 -20.813 -4.697 1.00 93.62 94 ALA A O 1
ATOM 692 N N . TRP A 1 95 ? 11.443 -20.926 -2.486 1.00 92.88 95 TRP A N 1
ATOM 693 C CA . TRP A 1 95 ? 12.515 -21.923 -2.587 1.00 92.88 95 TRP A CA 1
ATOM 694 C C . TRP A 1 95 ? 12.070 -23.267 -3.195 1.00 92.88 95 TRP A C 1
ATOM 696 O O . TRP A 1 95 ? 12.683 -23.702 -4.167 1.00 92.88 95 TRP A O 1
ATOM 706 N N . PRO A 1 96 ? 11.007 -23.943 -2.712 1.00 93.44 96 PRO A N 1
ATOM 707 C CA . PRO A 1 96 ? 10.568 -25.193 -3.329 1.00 93.44 96 PRO A CA 1
ATOM 708 C C . PRO A 1 96 ? 10.039 -24.997 -4.755 1.00 93.44 96 PRO A C 1
ATOM 710 O O . PRO A 1 96 ? 10.238 -25.869 -5.597 1.00 93.44 96 PRO A O 1
ATOM 713 N N . LEU A 1 97 ? 9.403 -23.858 -5.059 1.00 92.06 97 LEU A N 1
ATOM 714 C CA . LEU A 1 97 ? 8.958 -23.556 -6.424 1.00 92.06 97 LEU A CA 1
ATOM 715 C C . LEU A 1 97 ? 10.128 -23.318 -7.380 1.00 92.06 97 LEU A C 1
ATOM 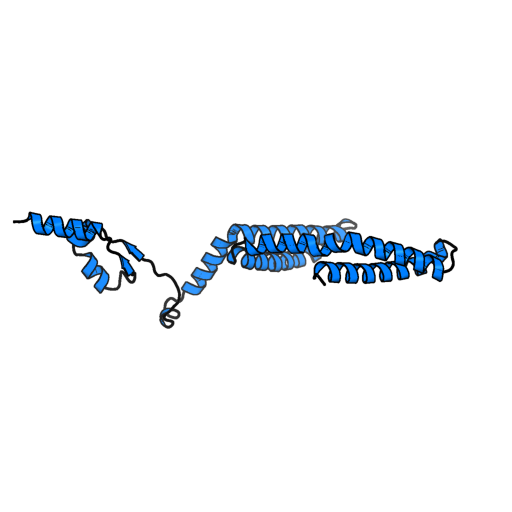717 O O . LEU A 1 97 ? 10.015 -23.683 -8.547 1.00 92.06 97 LEU A O 1
ATOM 721 N N . SER A 1 98 ? 11.242 -22.748 -6.911 1.00 92.94 98 SER A N 1
ATOM 722 C CA . SER A 1 98 ? 12.398 -22.477 -7.772 1.00 92.94 98 SER A CA 1
ATOM 723 C C . SER A 1 98 ? 13.181 -23.732 -8.161 1.00 92.94 98 SER A C 1
ATOM 725 O O . SER A 1 98 ? 14.022 -23.666 -9.049 1.00 92.94 98 SER A O 1
ATOM 727 N N . LEU A 1 99 ? 12.907 -24.875 -7.525 1.00 93.56 99 LEU A N 1
ATOM 728 C CA . LEU A 1 99 ? 13.487 -26.176 -7.880 1.00 93.56 99 LEU A CA 1
ATOM 729 C C . LEU A 1 99 ? 12.768 -26.859 -9.055 1.00 93.56 99 LEU A C 1
ATOM 731 O O . LEU A 1 99 ? 13.209 -27.914 -9.512 1.00 93.56 99 LEU A O 1
ATOM 735 N N . LEU A 1 100 ? 11.652 -26.298 -9.532 1.00 92.44 100 LEU A N 1
ATOM 736 C CA . LEU A 1 100 ? 10.951 -26.829 -10.697 1.00 92.44 100 LEU A CA 1
ATOM 737 C C . LEU A 1 100 ? 11.778 -26.625 -11.979 1.00 92.44 100 LEU A C 1
ATOM 739 O O . LEU A 1 100 ? 12.474 -25.615 -12.095 1.00 92.44 100 LEU A O 1
ATOM 743 N N . PRO A 1 101 ? 11.670 -27.535 -12.966 1.00 92.94 101 PRO A N 1
ATOM 744 C CA . PRO A 1 101 ? 12.348 -27.384 -14.249 1.00 92.94 101 PRO A CA 1
ATOM 745 C C . PRO A 1 101 ? 12.004 -26.056 -14.928 1.00 92.94 101 PRO A C 1
ATOM 747 O O . PRO A 1 101 ? 10.876 -25.562 -14.820 1.00 92.94 101 PRO A O 1
ATOM 750 N N . ASP A 1 102 ? 12.956 -25.501 -15.674 1.00 90.31 102 ASP A N 1
ATOM 751 C CA . ASP A 1 102 ? 12.695 -24.326 -16.501 1.00 90.31 102 ASP A CA 1
ATOM 752 C C . ASP A 1 102 ? 11.570 -24.611 -17.512 1.00 90.31 102 ASP A C 1
ATOM 754 O O . ASP A 1 102 ? 11.493 -25.715 -18.063 1.00 90.31 102 ASP A O 1
ATOM 758 N N . PRO A 1 103 ? 10.672 -23.641 -17.769 1.00 90.56 103 PRO A N 1
ATOM 759 C CA . PRO A 1 103 ? 10.674 -22.246 -17.296 1.00 90.56 103 PRO A CA 1
ATOM 760 C C . PRO A 1 103 ? 9.941 -22.027 -15.957 1.00 90.56 103 PRO A C 1
ATOM 762 O O . PRO A 1 103 ? 9.855 -20.907 -15.450 1.00 90.56 103 PRO A O 1
ATOM 765 N N . PHE A 1 104 ? 9.362 -23.082 -15.388 1.00 92.00 104 PHE A N 1
ATOM 766 C CA . PHE A 1 104 ? 8.459 -22.992 -14.246 1.00 92.00 104 PHE A CA 1
ATOM 767 C C . PHE A 1 104 ? 9.168 -22.499 -12.981 1.00 92.00 104 PHE A C 1
ATOM 769 O O . PHE A 1 104 ? 8.604 -21.667 -12.271 1.00 92.00 104 PHE A O 1
ATOM 776 N N . GLY A 1 105 ? 10.417 -22.916 -12.750 1.00 91.31 105 GLY A N 1
ATOM 777 C CA . GLY A 1 105 ? 11.220 -22.476 -11.604 1.00 91.31 105 GLY A CA 1
ATOM 778 C C . GLY A 1 105 ? 11.484 -20.966 -11.544 1.00 91.31 105 GLY A C 1
ATOM 779 O O . GLY A 1 105 ? 11.659 -20.420 -10.459 1.00 91.31 105 GLY A O 1
ATOM 780 N N . GLN A 1 106 ? 11.449 -20.263 -12.680 1.00 90.50 106 GLN A N 1
ATOM 781 C CA . GLN A 1 106 ? 11.681 -18.813 -12.734 1.00 90.50 106 GLN A CA 1
ATOM 782 C C . GLN A 1 106 ? 10.387 -18.010 -12.592 1.00 90.50 106 GLN A C 1
ATOM 784 O O . GLN A 1 106 ? 10.371 -16.945 -11.979 1.00 90.50 106 GLN A O 1
ATOM 789 N N . ILE A 1 107 ? 9.289 -18.521 -13.151 1.00 93.12 107 ILE A N 1
ATOM 790 C CA . ILE A 1 107 ? 8.032 -17.775 -13.258 1.00 93.12 107 ILE A CA 1
ATOM 791 C C . ILE A 1 107 ? 7.128 -18.039 -12.044 1.00 93.12 107 ILE A C 1
ATOM 793 O O . ILE A 1 107 ? 6.511 -17.108 -11.513 1.00 93.12 107 ILE A O 1
ATOM 797 N N . LEU A 1 108 ? 7.040 -19.293 -11.575 1.00 93.69 108 LEU A N 1
ATOM 798 C CA . LEU A 1 108 ? 6.122 -19.647 -10.490 1.00 93.69 108 LEU A CA 1
ATOM 799 C C . LEU A 1 108 ? 6.411 -18.922 -9.176 1.00 93.69 108 LEU A C 1
ATOM 801 O O . LEU A 1 108 ? 5.432 -18.476 -8.583 1.00 93.69 108 LEU A O 1
ATOM 805 N N . PRO A 1 109 ? 7.662 -18.773 -8.693 1.00 94.00 109 PRO A N 1
ATOM 806 C CA . PRO A 1 109 ? 7.909 -18.084 -7.427 1.00 94.00 109 PRO A CA 1
ATOM 807 C C . PRO A 1 109 ? 7.326 -16.668 -7.405 1.00 94.00 109 PRO A C 1
ATOM 809 O O . PRO A 1 109 ? 6.680 -16.281 -6.434 1.00 94.00 1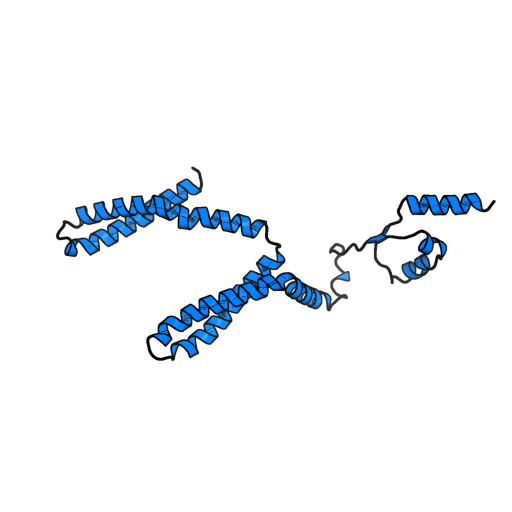09 PRO A O 1
ATOM 812 N N . THR A 1 110 ? 7.477 -15.914 -8.497 1.00 93.44 110 THR A N 1
ATOM 813 C CA . THR A 1 110 ? 6.959 -14.544 -8.613 1.00 93.44 110 THR A CA 1
ATOM 814 C C . THR A 1 110 ? 5.435 -14.511 -8.697 1.00 93.44 110 THR A C 1
ATOM 816 O O . THR A 1 110 ? 4.798 -13.703 -8.019 1.00 93.44 110 THR A O 1
ATOM 819 N N . ILE A 1 111 ? 4.831 -15.405 -9.488 1.00 94.94 111 ILE A N 1
ATOM 820 C CA . ILE A 1 111 ? 3.367 -15.503 -9.588 1.00 94.94 111 ILE A CA 1
ATOM 821 C C . ILE A 1 111 ? 2.769 -15.913 -8.239 1.00 94.94 111 ILE A C 1
ATOM 823 O O . ILE A 1 111 ? 1.832 -15.276 -7.755 1.00 94.94 111 ILE A O 1
ATOM 827 N N . ALA A 1 112 ? 3.333 -16.943 -7.610 1.00 94.69 112 ALA A N 1
ATOM 828 C CA . ALA A 1 112 ? 2.916 -17.411 -6.298 1.00 94.69 112 ALA A CA 1
ATOM 829 C C . ALA A 1 112 ? 3.068 -16.308 -5.250 1.00 94.69 112 ALA A C 1
ATOM 831 O O . ALA A 1 112 ? 2.176 -16.152 -4.423 1.00 94.69 112 ALA A O 1
ATOM 832 N N . ALA A 1 113 ? 4.124 -15.494 -5.317 1.00 95.62 113 ALA A N 1
ATOM 833 C CA . ALA A 1 113 ? 4.296 -14.360 -4.420 1.00 95.62 113 ALA A CA 1
ATOM 834 C C . ALA A 1 113 ? 3.191 -13.318 -4.540 1.00 95.62 113 ALA A C 1
ATOM 836 O O . ALA A 1 113 ? 2.629 -12.896 -3.523 1.00 95.62 113 ALA A O 1
ATOM 837 N N . GLY A 1 114 ? 2.835 -12.949 -5.771 1.00 95.81 114 GLY A N 1
ATOM 838 C CA . GLY A 1 114 ? 1.724 -12.040 -6.027 1.00 95.81 114 GLY A CA 1
ATOM 839 C C . GLY A 1 114 ? 0.401 -12.597 -5.503 1.00 95.81 114 GLY A C 1
ATOM 840 O O . GLY A 1 114 ? -0.306 -11.913 -4.763 1.00 95.81 114 GLY A O 1
ATOM 841 N N . ILE A 1 115 ? 0.096 -13.858 -5.826 1.00 96.75 115 ILE A N 1
ATOM 842 C CA . ILE A 1 115 ? -1.155 -14.513 -5.424 1.00 96.75 115 ILE A CA 1
ATOM 843 C C . ILE A 1 115 ? -1.230 -14.672 -3.903 1.00 96.75 115 ILE A C 1
ATOM 845 O O . ILE A 1 115 ? -2.223 -14.267 -3.304 1.00 96.75 115 ILE A O 1
ATOM 849 N N . LEU A 1 116 ? -0.196 -15.223 -3.263 1.00 96.38 116 LEU A N 1
ATOM 850 C CA . LEU A 1 116 ? -0.183 -15.463 -1.818 1.00 96.38 116 LEU A CA 1
ATOM 851 C C . LEU A 1 116 ? -0.277 -14.154 -1.036 1.00 96.38 116 LEU A C 1
ATOM 853 O O . LEU A 1 116 ? -1.099 -14.053 -0.128 1.00 96.38 116 LEU A O 1
ATOM 857 N N . THR A 1 117 ? 0.481 -13.127 -1.430 1.00 97.50 117 THR A N 1
ATOM 858 C CA . THR A 1 117 ? 0.408 -11.809 -0.782 1.00 97.50 117 THR A CA 1
ATOM 859 C C . THR A 1 117 ? -0.982 -11.197 -0.939 1.00 97.50 117 THR A C 1
ATOM 861 O O . THR A 1 117 ? -1.561 -10.724 0.039 1.00 97.50 117 THR A O 1
ATOM 864 N N . TYR A 1 118 ? -1.562 -11.257 -2.142 1.00 96.81 118 TYR A N 1
ATOM 865 C CA . TYR A 1 118 ? -2.911 -10.753 -2.397 1.00 96.81 118 TYR A CA 1
ATOM 866 C C . TYR A 1 118 ? -3.972 -11.485 -1.564 1.00 96.81 118 TYR A C 1
ATOM 868 O O . TYR A 1 118 ? -4.817 -10.841 -0.935 1.00 96.81 118 TYR A O 1
ATOM 876 N N . VAL A 1 119 ? -3.913 -12.818 -1.514 1.00 96.94 119 VAL A N 1
ATOM 877 C CA . VAL A 1 119 ? -4.848 -13.644 -0.741 1.00 96.94 119 VAL A CA 1
ATOM 878 C C . VAL A 1 119 ? -4.716 -13.354 0.752 1.00 96.94 119 VAL A C 1
ATOM 880 O O . VAL A 1 119 ? -5.731 -13.126 1.408 1.00 96.94 119 VAL A O 1
ATOM 883 N N . SER A 1 120 ? -3.497 -13.286 1.293 1.00 96.19 120 SER A N 1
ATOM 884 C CA . SER A 1 120 ? -3.278 -12.950 2.704 1.00 96.19 120 SER A CA 1
ATOM 885 C C . SER A 1 120 ? -3.815 -11.561 3.051 1.00 96.19 120 SER A C 1
ATOM 887 O O . SER A 1 120 ? -4.601 -11.442 3.987 1.00 96.19 120 SER A O 1
ATOM 889 N N . VAL A 1 121 ? -3.490 -10.522 2.274 1.00 96.31 121 VAL A N 1
ATOM 890 C CA . VAL A 1 121 ? -4.048 -9.173 2.488 1.00 96.31 121 VAL A CA 1
ATOM 891 C C . VAL A 1 121 ? -5.575 -9.208 2.468 1.00 96.31 121 VAL A C 1
ATOM 893 O O . VAL A 1 121 ? -6.214 -8.650 3.355 1.00 96.31 121 VAL A O 1
ATOM 896 N N . THR A 1 122 ? -6.164 -9.906 1.499 1.00 94.44 122 THR A N 1
ATOM 897 C CA . THR A 1 122 ? -7.618 -9.996 1.332 1.00 94.44 122 THR A CA 1
ATOM 898 C C . THR A 1 122 ? -8.292 -10.677 2.525 1.00 94.44 122 THR A C 1
ATOM 900 O O . THR A 1 122 ? -9.266 -10.148 3.061 1.00 94.44 122 THR A O 1
ATOM 903 N N . ILE A 1 123 ? -7.758 -11.809 2.993 1.00 93.81 123 ILE A N 1
ATOM 904 C CA . ILE A 1 123 ? -8.291 -12.539 4.154 1.00 93.81 123 ILE A CA 1
ATOM 905 C C . ILE A 1 123 ? -8.243 -11.663 5.411 1.00 93.81 123 ILE A C 1
ATOM 907 O O . ILE A 1 123 ? -9.260 -11.514 6.092 1.00 93.81 123 ILE A O 1
ATOM 911 N N . PHE A 1 124 ? -7.093 -11.046 5.695 1.00 93.19 124 PHE A N 1
ATOM 912 C CA . PHE A 1 124 ? -6.934 -10.189 6.872 1.00 93.19 124 PHE A CA 1
ATOM 913 C C . PHE A 1 124 ? -7.801 -8.926 6.789 1.00 93.19 124 PHE A C 1
ATOM 915 O O . PHE A 1 124 ? -8.385 -8.520 7.791 1.00 93.19 124 PHE A O 1
ATOM 922 N N . ALA A 1 125 ? -7.958 -8.346 5.598 1.00 91.50 125 ALA A N 1
ATOM 923 C CA . ALA A 1 125 ? -8.807 -7.181 5.381 1.00 91.50 125 ALA A CA 1
ATOM 924 C C . ALA A 1 125 ? -10.306 -7.493 5.546 1.00 91.50 125 ALA A C 1
ATOM 926 O O . ALA A 1 125 ? -11.056 -6.641 6.025 1.00 91.50 125 ALA A O 1
ATOM 927 N N . PHE A 1 126 ? -10.765 -8.684 5.138 1.00 90.25 126 PHE A N 1
ATOM 928 C CA . PHE A 1 126 ? -12.162 -9.103 5.312 1.00 90.25 126 PHE A CA 1
ATOM 929 C C . PHE A 1 126 ? -12.487 -9.485 6.754 1.00 90.25 126 PHE A C 1
ATOM 931 O O . PHE A 1 126 ? -13.594 -9.227 7.217 1.00 90.25 126 PHE A O 1
ATOM 938 N N . ARG A 1 127 ? -11.525 -10.068 7.472 1.00 88.00 127 ARG A N 1
ATOM 939 C CA . ARG A 1 127 ? -11.675 -10.500 8.869 1.00 88.00 127 ARG A CA 1
ATOM 940 C C . ARG A 1 127 ? -11.119 -9.491 9.873 1.00 88.00 127 ARG A C 1
ATOM 942 O O . ARG A 1 127 ? -10.843 -9.849 11.011 1.00 88.00 127 ARG A O 1
ATOM 949 N N . ALA A 1 128 ? -10.974 -8.229 9.472 1.00 86.75 128 ALA A N 1
ATOM 950 C CA . ALA A 1 128 ? -10.326 -7.202 10.282 1.00 86.75 128 ALA A CA 1
ATOM 951 C C . ALA A 1 128 ? -10.960 -7.043 11.675 1.00 86.75 128 ALA A C 1
ATOM 953 O O . ALA A 1 128 ? -10.244 -6.974 12.670 1.00 86.75 128 ALA A O 1
ATOM 954 N N . GLN A 1 129 ? -12.295 -7.037 11.747 1.00 82.88 129 GLN A N 1
ATOM 955 C CA . GLN A 1 129 ? -13.040 -6.899 13.004 1.00 82.88 129 GLN A CA 1
ATOM 956 C C . GLN A 1 129 ? -12.844 -8.112 13.926 1.00 82.88 129 GLN A C 1
ATOM 958 O O . GLN A 1 129 ? -12.597 -7.936 15.115 1.00 82.88 129 GLN A O 1
ATOM 963 N N . ASP A 1 130 ? -12.870 -9.327 13.370 1.00 83.94 130 ASP A N 1
ATOM 964 C CA . ASP A 1 130 ? -12.661 -10.574 14.117 1.00 83.94 130 ASP A CA 1
ATOM 965 C C . ASP A 1 130 ? -11.231 -10.652 14.671 1.00 83.94 130 ASP A C 1
ATOM 967 O O . ASP A 1 130 ? -11.023 -10.938 15.849 1.00 83.94 130 ASP A O 1
ATOM 971 N N . VAL A 1 131 ? -10.229 -10.339 13.838 1.00 82.31 131 VAL A N 1
ATOM 972 C CA . VAL A 1 131 ? -8.813 -10.320 14.237 1.00 82.31 131 VAL A CA 1
ATOM 973 C C . VAL A 1 131 ? -8.601 -9.311 15.363 1.00 82.31 131 VAL A C 1
ATOM 975 O O . VAL A 1 131 ? -7.984 -9.636 16.375 1.00 82.31 131 VAL A O 1
ATOM 978 N N . PHE A 1 132 ? -9.159 -8.107 15.234 1.00 79.88 132 PHE A N 1
ATOM 979 C CA . PHE A 1 132 ? -9.023 -7.079 16.261 1.00 79.88 132 PHE A CA 1
ATOM 980 C C . PHE A 1 132 ? -9.763 -7.443 17.556 1.00 79.88 132 PHE A C 1
ATOM 982 O O . PHE A 1 132 ? -9.241 -7.191 18.640 1.00 79.88 132 PHE A O 1
ATOM 989 N N . ALA A 1 133 ? -10.929 -8.093 17.472 1.00 81.06 133 ALA A N 1
ATOM 990 C CA . ALA A 1 133 ? -11.658 -8.591 18.637 1.00 81.06 133 ALA A CA 1
ATOM 991 C C . ALA A 1 133 ? -10.873 -9.675 19.396 1.00 81.06 133 ALA A C 1
ATOM 993 O O . ALA A 1 133 ? -10.862 -9.673 20.627 1.00 81.06 133 ALA A O 1
ATOM 994 N N . LEU A 1 134 ? -10.159 -10.555 18.686 1.00 78.06 134 LEU A N 1
ATOM 995 C CA . LEU A 1 134 ? -9.276 -11.554 19.297 1.00 78.06 134 LEU A CA 1
ATOM 996 C C . LEU A 1 134 ? -8.077 -10.902 20.002 1.00 78.06 134 LEU A C 1
ATOM 998 O O . LEU A 1 134 ? -7.784 -11.244 21.147 1.00 78.06 134 LEU A O 1
ATOM 1002 N N . PHE A 1 135 ? -7.424 -9.919 19.372 1.00 71.69 135 PHE A N 1
ATOM 1003 C CA . PHE A 1 135 ? -6.342 -9.152 20.009 1.00 71.69 135 PHE A CA 1
ATOM 1004 C C . PHE A 1 135 ? -6.839 -8.330 21.208 1.00 71.69 135 PHE A C 1
ATOM 1006 O O . PHE A 1 135 ? -6.192 -8.311 22.254 1.00 71.69 135 PHE A O 1
ATOM 1013 N N . GLY A 1 136 ? -8.017 -7.713 21.096 1.00 66.69 136 GLY A N 1
ATOM 1014 C CA . GLY A 1 136 ? -8.678 -7.007 22.191 1.00 66.69 136 GLY A CA 1
ATOM 1015 C C . GLY A 1 136 ? -9.060 -7.937 23.343 1.00 66.69 136 GLY A C 1
ATOM 1016 O O . GLY A 1 136 ? -8.913 -7.554 24.500 1.00 66.69 136 GLY A O 1
ATOM 1017 N N . GLY A 1 137 ? -9.481 -9.171 23.051 1.00 65.19 137 GLY A N 1
ATOM 1018 C CA . GLY A 1 137 ? -9.753 -10.222 24.035 1.00 65.19 137 GLY A CA 1
ATOM 1019 C C . GLY A 1 137 ? -8.495 -10.724 24.748 1.00 65.19 137 GLY A C 1
ATOM 1020 O O . GLY A 1 137 ? -8.518 -10.912 25.962 1.00 65.19 137 GLY A O 1
ATOM 1021 N N . LEU A 1 138 ? -7.376 -10.854 24.027 1.00 57.56 138 LEU A N 1
ATOM 1022 C CA . LEU A 1 138 ? -6.065 -11.195 24.594 1.00 57.56 138 LEU A CA 1
ATOM 1023 C C . LEU A 1 138 ? -5.507 -10.069 25.483 1.00 57.56 138 LEU A C 1
ATOM 1025 O O . LEU A 1 138 ? -4.937 -10.351 26.533 1.00 57.56 138 LEU A O 1
ATOM 1029 N N . TRP A 1 139 ? -5.722 -8.797 25.126 1.00 50.59 139 TRP A N 1
ATOM 1030 C CA . TRP A 1 139 ? -5.403 -7.650 25.993 1.00 50.59 139 TRP A CA 1
ATOM 1031 C C . TRP A 1 139 ? -6.385 -7.478 27.163 1.00 50.59 139 TRP A C 1
ATOM 1033 O O . TRP A 1 139 ? -5.986 -7.023 28.235 1.00 50.59 139 TRP A O 1
ATOM 1043 N N . ARG A 1 140 ? -7.649 -7.899 27.013 1.00 49.66 140 ARG A N 1
ATOM 1044 C CA . ARG A 1 140 ? -8.635 -7.983 28.108 1.00 49.66 140 ARG A CA 1
ATOM 1045 C C . ARG A 1 140 ? -8.438 -9.183 29.029 1.00 49.66 140 ARG A C 1
ATOM 1047 O O . ARG A 1 140 ? -9.067 -9.204 30.083 1.00 49.66 140 ARG A O 1
ATOM 1054 N N . ALA A 1 141 ? -7.573 -10.140 28.689 1.00 51.25 141 ALA A N 1
ATOM 1055 C CA . ALA A 1 141 ? -7.315 -11.326 29.506 1.00 51.25 141 ALA A CA 1
ATOM 1056 C C . ALA A 1 141 ? -6.616 -11.015 30.844 1.00 51.25 141 ALA A C 1
ATOM 1058 O O . ALA A 1 141 ? -6.439 -11.916 31.659 1.00 51.25 141 ALA A O 1
ATOM 1059 N N . ASN A 1 142 ? -6.278 -9.748 31.118 1.00 50.69 142 ASN A N 1
ATOM 1060 C CA . ASN A 1 142 ? -5.918 -9.308 32.461 1.00 50.69 142 ASN A CA 1
ATOM 1061 C C . ASN A 1 142 ? -6.763 -8.095 32.912 1.00 50.69 142 ASN A C 1
ATOM 1063 O O . ASN A 1 142 ? -6.274 -6.960 32.940 1.00 50.69 142 ASN A O 1
ATOM 1067 N N . PRO A 1 143 ? -8.035 -8.304 33.311 1.00 51.31 143 PRO A N 1
ATOM 1068 C CA . PRO A 1 143 ? -8.907 -7.236 33.810 1.00 51.31 143 PRO A CA 1
ATOM 1069 C C . PRO A 1 143 ? -8.426 -6.632 35.144 1.00 51.31 143 PRO A C 1
ATOM 1071 O O . PRO A 1 143 ? -9.020 -5.674 35.634 1.00 51.31 143 PRO A O 1
ATOM 1074 N N . ALA A 1 144 ? -7.343 -7.154 35.730 1.00 50.59 144 ALA A N 1
ATOM 1075 C CA . ALA A 1 144 ? -6.685 -6.581 36.900 1.00 50.59 144 ALA A CA 1
ATOM 1076 C C . ALA A 1 144 ? -5.725 -5.419 36.562 1.00 50.59 144 ALA A C 1
ATOM 1078 O O . ALA A 1 144 ? -5.567 -4.521 37.382 1.00 50.59 144 ALA A O 1
ATOM 1079 N N . ALA A 1 145 ? -5.123 -5.381 35.364 1.00 49.28 145 ALA A N 1
ATOM 1080 C CA . ALA A 1 145 ? -4.102 -4.379 35.016 1.00 49.28 145 ALA A CA 1
ATOM 1081 C C . ALA A 1 145 ? -4.684 -3.073 34.436 1.00 49.28 145 ALA A C 1
ATOM 1083 O O . ALA A 1 145 ? -4.132 -1.997 34.644 1.00 49.28 145 ALA A O 1
ATOM 1084 N N . LEU A 1 146 ? -5.836 -3.140 33.758 1.00 48.06 146 LEU A N 1
ATOM 1085 C CA . LEU A 1 146 ? -6.518 -1.973 33.170 1.00 48.06 146 LEU A CA 1
ATOM 1086 C C . LEU A 1 146 ? -7.412 -1.204 34.159 1.00 48.06 146 LEU A C 1
ATOM 1088 O O . LEU A 1 146 ? -7.857 -0.103 33.852 1.00 48.06 146 LEU A O 1
ATOM 1092 N N . ARG A 1 147 ? -7.639 -1.733 35.368 1.00 48.78 147 ARG A N 1
ATOM 1093 C CA . ARG A 1 147 ? -8.395 -1.049 36.435 1.00 48.78 147 ARG A CA 1
ATOM 1094 C C . ARG A 1 147 ? -7.619 0.078 37.130 1.00 48.78 147 ARG A C 1
ATOM 1096 O O . ARG A 1 147 ? -8.189 0.765 37.968 1.00 48.78 147 ARG A O 1
ATOM 1103 N N . MET A 1 148 ? -6.348 0.289 36.777 1.00 42.00 148 MET A N 1
ATOM 1104 C CA . MET A 1 148 ? -5.508 1.360 37.332 1.00 42.00 148 MET A CA 1
ATOM 1105 C C . MET A 1 148 ? -5.404 2.608 36.440 1.00 42.00 148 MET A C 1
ATOM 1107 O O . MET A 1 148 ? -4.743 3.566 36.830 1.00 42.00 148 MET A O 1
ATOM 1111 N N . MET A 1 149 ? -6.061 2.640 35.272 1.00 39.25 149 MET A N 1
ATOM 1112 C CA . MET A 1 149 ? -6.075 3.820 34.397 1.00 39.25 149 MET A CA 1
ATOM 1113 C C . MET A 1 149 ? -7.501 4.384 34.280 1.00 39.25 149 MET A C 1
ATOM 1115 O O . MET A 1 149 ? -8.327 3.818 33.560 1.00 39.25 149 MET A O 1
ATOM 1119 N N . PRO A 1 150 ? -7.831 5.489 34.975 1.00 38.09 150 PRO A N 1
ATOM 1120 C CA . PRO A 1 150 ? -9.119 6.145 34.808 1.00 38.09 150 PRO A CA 1
ATOM 1121 C C . PRO A 1 150 ? -9.123 6.853 33.448 1.00 38.09 150 PRO A C 1
ATOM 1123 O O . PRO A 1 150 ? -8.482 7.889 33.289 1.00 38.09 150 PRO A O 1
ATOM 1126 N N . GLY A 1 151 ? -9.805 6.286 32.447 1.00 47.47 151 GLY A N 1
ATOM 1127 C CA . GLY A 1 151 ? -10.038 7.014 31.192 1.00 47.47 151 GLY A CA 1
ATOM 1128 C C . GLY A 1 151 ? -10.287 6.231 29.904 1.00 47.47 151 GLY A C 1
ATOM 1129 O O . GLY A 1 151 ? -10.535 6.879 28.894 1.00 47.47 151 GLY A O 1
ATOM 1130 N N . VAL A 1 152 ? -10.254 4.891 29.869 1.00 40.56 152 VAL A N 1
ATOM 1131 C CA . VAL A 1 152 ? -10.380 4.162 28.586 1.00 40.56 152 VAL A CA 1
ATOM 1132 C C . VAL A 1 152 ? -11.578 3.204 28.558 1.00 40.56 152 VAL A C 1
ATOM 1134 O O . VAL A 1 152 ? -11.464 2.006 28.788 1.00 40.56 152 VAL A O 1
ATOM 1137 N N . GLY A 1 153 ? -12.741 3.772 28.222 1.00 45.88 153 GLY A N 1
ATOM 1138 C CA . GLY A 1 153 ? -13.461 3.356 27.012 1.00 45.88 153 GLY A CA 1
ATOM 1139 C C . GLY A 1 153 ? -14.294 2.072 27.036 1.00 45.88 153 GLY A C 1
ATOM 1140 O O . GLY A 1 153 ? -14.033 1.154 26.267 1.00 45.88 153 GLY A O 1
ATOM 1141 N N . SER A 1 154 ? -15.362 2.059 27.828 1.00 44.44 154 SER A N 1
ATOM 1142 C CA . SER A 1 154 ? -16.677 1.539 27.417 1.00 44.44 154 SER A CA 1
ATOM 1143 C C . SER A 1 154 ? -17.697 2.084 28.409 1.00 44.44 154 SER A C 1
ATOM 1145 O O . SER A 1 154 ? -18.094 1.388 29.342 1.00 44.44 154 SER A O 1
ATOM 1147 N N . SER A 1 155 ? -18.091 3.348 28.242 1.00 55.75 155 SER A N 1
ATOM 1148 C CA . SER A 1 155 ? -19.266 3.914 28.906 1.00 55.75 155 SER A CA 1
ATOM 1149 C C . SER A 1 155 ? -20.510 3.246 28.319 1.00 55.75 155 SER A C 1
ATOM 1151 O O . SER A 1 155 ? -21.205 3.805 27.479 1.00 55.75 155 SER A O 1
ATOM 1153 N N . SER A 1 156 ? -20.738 1.987 28.689 1.00 67.50 156 SER A N 1
ATOM 1154 C CA . SER A 1 156 ? -22.029 1.353 28.473 1.00 67.50 156 SER A CA 1
ATOM 1155 C C . SER A 1 156 ? -23.034 2.162 29.283 1.00 67.50 156 SER A C 1
ATOM 1157 O O . SER A 1 156 ? -22.877 2.281 30.500 1.00 67.50 156 SER A O 1
ATOM 1159 N N . GLU A 1 157 ? -24.006 2.747 28.609 1.00 86.06 157 GLU A N 1
ATOM 1160 C CA . GLU A 1 157 ? -25.145 3.399 29.235 1.00 86.06 157 GLU A CA 1
ATOM 1161 C C . GLU A 1 157 ? -26.272 2.371 29.326 1.00 86.06 157 GLU A C 1
ATOM 1163 O O . GLU A 1 157 ? -26.514 1.616 28.382 1.00 86.06 157 GLU A O 1
ATOM 1168 N N . ILE A 1 158 ? -26.934 2.301 30.476 1.00 86.69 158 ILE A N 1
ATOM 1169 C CA . ILE A 1 158 ? -28.068 1.404 30.701 1.00 86.69 158 ILE A CA 1
ATOM 1170 C C . ILE A 1 158 ? -29.304 2.273 30.869 1.00 86.69 158 ILE A C 1
ATOM 1172 O O . ILE A 1 158 ? -29.383 3.078 31.796 1.00 86.69 158 ILE A O 1
ATOM 1176 N N . LEU A 1 159 ? -30.260 2.108 29.960 1.00 90.94 159 LEU A N 1
ATOM 1177 C CA . LEU A 1 159 ? -31.539 2.800 30.017 1.00 90.94 159 LEU A CA 1
ATOM 1178 C C . LEU A 1 159 ? -32.463 2.097 31.012 1.00 90.94 159 LEU A C 1
ATOM 1180 O O . LEU A 1 159 ? -32.665 0.887 30.918 1.00 90.94 159 LEU A O 1
ATOM 1184 N N . LEU A 1 160 ? -33.024 2.858 31.947 1.00 92.06 160 LEU A N 1
ATOM 1185 C CA . LEU A 1 160 ? -33.991 2.363 32.918 1.00 92.06 160 LEU A CA 1
ATOM 1186 C C . LEU A 1 160 ? -35.417 2.644 32.454 1.00 92.06 160 LEU A C 1
ATOM 1188 O O . LEU A 1 160 ? -35.726 3.742 31.994 1.00 92.06 160 LEU A O 1
ATOM 1192 N N . ASP A 1 161 ? -36.268 1.638 32.621 1.00 93.44 161 ASP A N 1
ATOM 1193 C CA . ASP A 1 161 ? -37.705 1.704 32.377 1.00 93.44 161 ASP A CA 1
ATOM 1194 C C . ASP A 1 161 ? -38.480 1.840 33.700 1.00 93.44 161 ASP A C 1
ATOM 1196 O O . ASP A 1 161 ? -37.962 1.509 34.773 1.00 93.44 161 ASP A O 1
ATOM 1200 N N . THR A 1 162 ? -39.732 2.294 33.626 1.00 93.06 162 THR A N 1
ATOM 1201 C CA . THR A 1 162 ? -40.619 2.506 34.780 1.00 93.06 162 THR A CA 1
ATOM 1202 C C . THR A 1 162 ? -40.790 1.228 35.602 1.00 93.06 162 THR A C 1
ATOM 1204 O O . THR A 1 162 ? -40.667 1.254 36.826 1.00 93.06 162 THR A O 1
ATOM 1207 N N . SER A 1 163 ? -40.980 0.087 34.933 1.00 92.06 163 SER A N 1
ATOM 1208 C CA . SER A 1 163 ? -41.157 -1.228 35.567 1.00 92.06 163 SER A CA 1
ATOM 1209 C C . SER A 1 163 ? -39.987 -1.628 36.479 1.00 92.06 163 SER A C 1
ATOM 1211 O O . SER A 1 163 ? -40.192 -2.112 37.591 1.00 92.06 163 SER A O 1
ATOM 1213 N N . VAL A 1 164 ? -38.757 -1.368 36.030 1.00 91.81 164 VAL A N 1
ATOM 1214 C CA . VAL A 1 164 ? -37.518 -1.692 36.754 1.00 91.81 164 VAL A CA 1
ATOM 1215 C C . VAL A 1 164 ? -37.342 -0.804 37.985 1.00 91.81 164 VAL A C 1
ATOM 1217 O O . VAL A 1 164 ? -36.821 -1.256 39.005 1.00 91.81 164 VAL A O 1
ATOM 1220 N N . ILE A 1 165 ? -37.780 0.456 37.903 1.00 91.69 165 ILE A N 1
ATOM 1221 C CA . ILE A 1 165 ? -37.715 1.395 39.027 1.00 91.69 165 ILE A CA 1
ATOM 1222 C C . ILE A 1 165 ? -38.755 1.031 40.093 1.00 91.69 165 ILE A C 1
ATOM 1224 O O . ILE A 1 165 ? -38.420 1.036 41.275 1.00 91.69 165 ILE A O 1
ATOM 1228 N N . ILE A 1 166 ? -39.977 0.659 39.691 1.00 90.25 166 ILE A N 1
ATOM 1229 C CA . ILE A 1 166 ? -41.046 0.258 40.621 1.00 90.25 166 ILE A CA 1
ATOM 1230 C C . ILE A 1 166 ? -40.687 -1.034 41.377 1.00 90.25 166 ILE A C 1
ATOM 1232 O O . ILE A 1 166 ? -40.969 -1.131 42.568 1.00 90.25 166 ILE A O 1
ATOM 1236 N N . ASP A 1 167 ? -40.031 -2.005 40.727 1.00 91.00 167 ASP A N 1
ATOM 1237 C CA . ASP A 1 167 ? -39.594 -3.253 41.385 1.00 91.00 167 ASP A CA 1
ATOM 1238 C C . ASP A 1 167 ? -38.482 -3.020 42.433 1.00 91.00 167 ASP A C 1
ATOM 1240 O O . ASP A 1 167 ? -38.298 -3.814 43.353 1.00 91.00 167 ASP A O 1
ATOM 1244 N N . GLY A 1 168 ? -37.713 -1.930 42.318 1.00 88.31 168 GLY A N 1
ATOM 1245 C CA . GLY A 1 168 ? -36.736 -1.488 43.325 1.00 88.31 168 GLY A CA 1
ATOM 1246 C C . GLY A 1 168 ? -35.449 -2.321 43.431 1.00 88.31 168 GLY A C 1
ATOM 1247 O O . GLY A 1 168 ? -34.413 -1.798 43.841 1.00 88.31 168 GLY A O 1
ATOM 1248 N N . ARG A 1 169 ? -35.448 -3.581 42.972 1.00 91.94 169 ARG A N 1
ATOM 1249 C CA . ARG A 1 169 ? -34.289 -4.500 43.016 1.00 91.94 169 ARG A CA 1
ATOM 1250 C C . ARG A 1 169 ? -33.052 -3.986 42.282 1.00 91.94 169 ARG A C 1
ATOM 1252 O O . ARG A 1 169 ? -31.933 -4.404 42.579 1.00 91.94 169 ARG A O 1
ATOM 1259 N N . ILE A 1 170 ? -33.233 -3.079 41.323 1.00 90.25 170 ILE A N 1
ATOM 1260 C CA . ILE A 1 170 ? -32.129 -2.472 40.573 1.00 90.25 170 ILE A CA 1
ATOM 1261 C C . ILE A 1 170 ? -31.167 -1.697 41.480 1.00 90.25 170 ILE A C 1
ATOM 1263 O O . ILE A 1 170 ? -29.967 -1.659 41.207 1.00 90.25 170 ILE A O 1
ATOM 1267 N N . LEU A 1 171 ? -31.669 -1.132 42.584 1.00 87.25 171 LEU A N 1
ATOM 1268 C CA . LEU A 1 171 ? -30.855 -0.409 43.552 1.00 87.25 171 LEU A CA 1
ATOM 1269 C C . LEU A 1 171 ? -29.890 -1.362 44.261 1.00 87.25 171 LEU A C 1
ATOM 1271 O O . LEU A 1 171 ? -28.685 -1.112 44.263 1.00 87.25 171 LEU A O 1
ATOM 1275 N N . ASP A 1 172 ? -30.392 -2.486 44.769 1.00 88.62 172 ASP A N 1
ATOM 1276 C CA . ASP A 1 172 ? -29.578 -3.490 45.460 1.00 88.62 172 ASP A CA 1
ATOM 1277 C C . ASP A 1 172 ? -28.528 -4.085 44.515 1.00 88.62 172 ASP A C 1
ATOM 1279 O O . ASP A 1 172 ? -27.344 -4.168 44.844 1.00 88.62 172 ASP A O 1
ATOM 1283 N N . ILE A 1 173 ? -28.931 -4.412 43.283 1.00 88.62 173 ILE A N 1
ATOM 1284 C CA . ILE A 1 173 ? -28.021 -4.924 42.251 1.00 88.62 173 ILE A CA 1
ATOM 1285 C C . ILE A 1 173 ? -26.938 -3.885 41.918 1.00 88.62 173 ILE A C 1
ATOM 1287 O O . ILE A 1 173 ? -25.769 -4.248 41.762 1.00 88.62 173 ILE A O 1
ATOM 1291 N N . SER A 1 174 ? -27.278 -2.594 41.866 1.00 85.81 174 SER A N 1
ATOM 1292 C CA . SER A 1 174 ? -26.291 -1.532 41.637 1.00 85.81 174 SER A CA 1
ATOM 1293 C C . SER A 1 174 ? -25.286 -1.409 42.792 1.00 85.81 174 SER A C 1
ATOM 1295 O O . SER A 1 174 ? -24.085 -1.286 42.551 1.00 85.81 174 SER A O 1
ATOM 1297 N N . GLN A 1 175 ? -25.741 -1.550 44.042 1.00 85.06 175 GLN A N 1
ATOM 1298 C CA . GLN A 1 175 ? -24.894 -1.459 45.236 1.00 85.06 175 GLN A CA 1
ATOM 1299 C C . GLN A 1 175 ? -23.915 -2.631 45.373 1.00 85.06 175 GLN A C 1
ATOM 1301 O O . GLN A 1 175 ? -22.817 -2.451 45.897 1.00 85.06 175 GLN A O 1
ATOM 1306 N N . THR A 1 176 ? -24.256 -3.813 44.848 1.00 86.88 176 THR A N 1
ATOM 1307 C CA . THR A 1 176 ? -23.318 -4.955 44.790 1.00 86.88 176 THR A CA 1
ATOM 1308 C C . THR A 1 176 ? -22.152 -4.740 43.816 1.00 86.88 176 THR A C 1
ATOM 1310 O O . THR A 1 176 ? -21.214 -5.536 43.789 1.00 86.88 176 THR A O 1
ATOM 1313 N N . GLY A 1 177 ? -22.196 -3.687 42.992 1.00 78.56 177 GLY A N 1
ATOM 1314 C CA . GLY A 1 177 ? -21.205 -3.433 41.948 1.00 78.56 177 GLY A CA 1
ATOM 1315 C C . GLY A 1 177 ? -21.337 -4.358 40.734 1.00 78.56 177 GLY A C 1
ATOM 1316 O O . GLY A 1 177 ? -20.423 -4.396 39.905 1.00 78.56 177 GLY A O 1
ATOM 1317 N N . PHE A 1 178 ? -22.452 -5.092 40.615 1.00 83.75 178 PHE A N 1
ATOM 1318 C CA . PHE A 1 178 ? -22.784 -5.906 39.442 1.00 83.75 178 PHE A CA 1
ATOM 1319 C C . PHE A 1 178 ? -23.060 -5.034 38.206 1.00 83.75 178 PHE A C 1
ATOM 1321 O O . PHE A 1 178 ? -22.709 -5.409 37.089 1.00 83.75 178 PHE A O 1
ATOM 1328 N N . ILE A 1 179 ? -23.623 -3.838 38.412 1.00 83.75 179 ILE A N 1
ATOM 1329 C CA . ILE A 1 179 ? -23.838 -2.827 37.372 1.00 83.75 179 ILE A CA 1
ATOM 1330 C C . ILE A 1 179 ? -22.862 -1.668 37.607 1.00 83.75 179 ILE A C 1
ATOM 1332 O O . ILE A 1 179 ? -22.996 -0.934 38.579 1.00 83.75 179 ILE A O 1
ATOM 1336 N N . GLN A 1 180 ? -21.878 -1.502 36.717 1.00 76.38 180 GLN A N 1
ATOM 1337 C CA . GLN A 1 180 ? -20.824 -0.463 36.798 1.00 76.38 180 GLN A CA 1
ATOM 1338 C C . GLN A 1 180 ? -20.988 0.627 35.724 1.00 76.38 180 GLN A C 1
ATOM 1340 O O . GLN A 1 180 ? -20.066 1.378 35.414 1.00 76.38 180 GLN A O 1
ATOM 1345 N N . SER A 1 181 ? -22.170 0.659 35.123 1.00 81.50 181 SER A N 1
ATOM 1346 C CA . SER A 1 181 ? -22.539 1.437 33.946 1.00 81.50 181 SER A CA 1
ATOM 1347 C C . SER A 1 181 ? -23.322 2.685 34.353 1.00 81.50 181 SER A C 1
ATOM 1349 O O . SER A 1 181 ? -23.973 2.697 35.398 1.00 81.50 181 SER A O 1
ATOM 1351 N N . THR A 1 182 ? -23.311 3.732 33.527 1.00 86.19 182 THR A N 1
ATOM 1352 C CA . THR A 1 182 ? -24.133 4.924 33.782 1.00 86.19 182 THR A CA 1
ATOM 1353 C C . THR A 1 182 ? -25.604 4.587 33.554 1.00 86.19 182 THR A C 1
ATOM 1355 O O . THR A 1 182 ? -25.993 4.205 32.451 1.00 86.19 182 THR A O 1
ATOM 1358 N N . LEU A 1 183 ? -26.419 4.722 34.599 1.00 89.88 183 LEU A N 1
ATOM 1359 C CA . LEU A 1 183 ?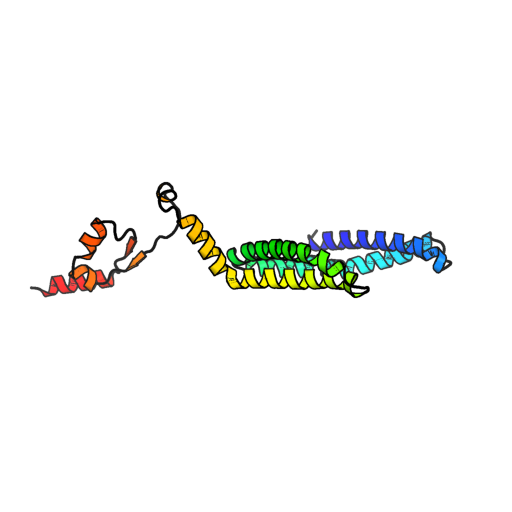 -27.866 4.540 34.529 1.00 89.88 183 LEU A CA 1
ATOM 1360 C C . LEU A 1 183 ? -28.514 5.813 33.972 1.00 89.88 183 LEU A C 1
ATOM 1362 O O . LEU A 1 183 ? -28.343 6.896 34.533 1.00 89.88 183 LEU A O 1
ATOM 1366 N N . ILE A 1 184 ? -29.259 5.683 32.878 1.00 92.19 184 ILE A N 1
ATOM 1367 C CA . ILE A 1 184 ? -29.991 6.780 32.243 1.00 92.19 184 ILE A CA 1
ATOM 1368 C C . ILE A 1 184 ? -31.479 6.590 32.494 1.00 92.19 184 ILE A C 1
ATOM 1370 O O . ILE A 1 184 ? -32.048 5.558 32.144 1.00 92.19 184 ILE A O 1
ATOM 1374 N N . ILE A 1 185 ? -32.115 7.618 33.053 1.00 93.12 185 ILE A N 1
ATOM 1375 C CA . ILE A 1 185 ? -33.561 7.657 33.284 1.00 93.12 185 ILE A CA 1
ATOM 1376 C C . ILE A 1 185 ? -34.170 8.705 32.341 1.00 93.12 185 ILE A C 1
ATOM 1378 O O . ILE A 1 185 ? -33.900 9.901 32.495 1.00 93.12 185 ILE A O 1
ATOM 1382 N N . PRO A 1 186 ? -34.979 8.298 31.350 1.00 93.31 186 PRO A N 1
ATOM 1383 C CA . PRO A 1 186 ? -35.697 9.229 30.489 1.00 93.31 186 PRO A CA 1
ATOM 1384 C C . PRO A 1 186 ? -36.713 10.077 31.257 1.00 93.31 186 PRO A C 1
ATOM 1386 O O . PRO A 1 186 ? -37.343 9.617 32.205 1.00 93.31 186 PRO A O 1
ATOM 1389 N N . ARG A 1 187 ? -36.974 11.304 30.788 1.00 93.56 187 ARG A N 1
ATOM 1390 C CA . ARG A 1 187 ? -37.978 12.177 31.428 1.00 93.56 187 ARG A CA 1
ATOM 1391 C C . ARG A 1 187 ? -39.393 11.595 31.416 1.00 93.56 187 ARG A C 1
ATOM 1393 O O . ARG A 1 187 ? -40.147 11.859 32.340 1.00 93.56 187 ARG A O 1
ATOM 1400 N N . PHE A 1 188 ? -39.759 10.817 30.396 1.00 94.38 188 PHE A N 1
ATOM 1401 C CA . PHE A 1 188 ? -41.094 10.215 30.338 1.00 94.38 188 PHE A CA 1
ATOM 1402 C C . PHE A 1 188 ? -41.304 9.171 31.445 1.00 94.38 188 PHE A C 1
ATOM 1404 O O . PHE A 1 188 ? -42.396 9.107 31.991 1.00 94.38 188 PHE A O 1
ATOM 1411 N N . VAL A 1 189 ? -40.250 8.438 31.829 1.00 94.38 189 VAL A N 1
ATOM 1412 C CA . VAL A 1 189 ? -40.273 7.485 32.950 1.00 94.38 189 VAL A CA 1
ATOM 1413 C C . VAL A 1 189 ? -40.511 8.222 34.268 1.00 94.38 189 VAL A C 1
ATOM 1415 O O . VAL A 1 189 ? -41.328 7.803 35.079 1.00 94.38 189 VAL A O 1
ATOM 1418 N N . LEU A 1 190 ? -39.859 9.375 34.465 1.00 92.69 190 LEU A N 1
ATOM 1419 C CA . LEU A 1 190 ? -40.106 10.226 35.636 1.00 92.69 190 LEU A CA 1
ATOM 1420 C C . LEU A 1 190 ? -41.550 10.743 35.678 1.00 92.69 190 LEU A C 1
ATOM 1422 O O . LEU A 1 190 ? -42.168 10.730 36.738 1.00 92.69 190 LEU A O 1
ATOM 1426 N N . ASN A 1 191 ? -42.091 11.165 34.533 1.00 93.56 191 ASN A N 1
ATOM 1427 C CA . ASN A 1 191 ? -43.475 11.632 34.441 1.00 93.56 191 ASN A CA 1
ATOM 1428 C C . ASN A 1 191 ? -44.478 10.510 34.752 1.00 93.56 191 ASN A C 1
ATOM 1430 O O . ASN A 1 191 ? -45.495 10.763 35.389 1.00 93.56 191 ASN A O 1
ATOM 1434 N N . GLU A 1 192 ? -44.199 9.281 34.314 1.00 93.19 192 GLU A N 1
ATOM 1435 C CA . GLU A 1 192 ? -45.041 8.118 34.599 1.00 93.19 192 GLU A CA 1
ATOM 1436 C C . GLU A 1 192 ? -45.010 7.755 36.089 1.00 93.19 192 GLU A C 1
ATOM 1438 O O . GLU A 1 192 ? -46.066 7.586 36.695 1.00 93.19 192 GLU A O 1
ATOM 1443 N N . LEU A 1 193 ? -43.823 7.736 36.709 1.00 92.06 193 LEU A N 1
ATOM 1444 C CA . LEU A 1 193 ? -43.684 7.529 38.155 1.00 92.06 193 LEU A CA 1
ATOM 1445 C C . LEU A 1 193 ? -44.422 8.603 38.963 1.00 92.06 193 LEU A C 1
ATOM 1447 O O . LEU A 1 193 ? -45.084 8.279 39.947 1.00 92.06 193 LEU A O 1
ATOM 1451 N N . GLN A 1 194 ? -44.336 9.866 38.536 1.00 90.94 194 GLN A N 1
ATOM 1452 C CA . GLN A 1 194 ? -45.059 10.965 39.171 1.00 90.94 194 GLN A CA 1
ATOM 1453 C C . GLN A 1 194 ? -46.576 10.799 39.027 1.00 90.94 194 GLN A C 1
ATOM 1455 O O . GLN A 1 194 ? -47.303 10.981 39.996 1.00 90.94 194 GLN A O 1
ATOM 1460 N N . HIS A 1 195 ? -47.057 10.389 37.852 1.00 91.69 195 HIS A N 1
ATOM 1461 C CA . HIS A 1 195 ? -48.480 10.145 37.634 1.00 91.69 195 HIS A CA 1
ATOM 1462 C C . HIS A 1 195 ? -49.022 9.011 38.514 1.00 91.69 195 HIS A C 1
ATOM 1464 O O . HIS A 1 195 ? -50.095 9.155 39.091 1.00 91.69 195 HIS A O 1
ATOM 1470 N N . VAL A 1 196 ? -48.271 7.911 38.662 1.00 87.38 196 VAL A N 1
ATOM 1471 C CA . VAL A 1 196 ? -48.640 6.809 39.566 1.00 87.38 196 VAL A CA 1
ATOM 1472 C C . VAL A 1 196 ? -48.701 7.294 41.017 1.00 87.38 196 VAL A C 1
ATOM 1474 O O . VAL A 1 196 ? -49.665 6.979 41.711 1.00 87.38 196 VAL A O 1
ATOM 1477 N N . ALA A 1 197 ? -47.725 8.096 41.457 1.00 87.19 197 ALA A N 1
ATOM 1478 C CA . ALA A 1 197 ? -47.690 8.650 42.811 1.00 87.19 197 ALA A CA 1
ATOM 1479 C C . ALA A 1 197 ? -48.860 9.610 43.103 1.00 87.19 197 ALA A C 1
ATOM 1481 O O . ALA A 1 197 ? -49.442 9.533 44.179 1.00 87.19 197 ALA A O 1
ATOM 1482 N N . ASP A 1 198 ? -49.235 10.454 42.138 1.00 91.06 198 ASP A N 1
ATOM 1483 C CA . ASP A 1 198 ? -50.334 11.422 42.279 1.00 91.06 198 ASP A CA 1
ATOM 1484 C C . ASP A 1 198 ? -51.730 10.779 42.118 1.00 91.06 198 ASP A C 1
ATOM 1486 O O . ASP A 1 198 ? -52.738 11.404 42.436 1.00 91.06 198 ASP A O 1
ATOM 1490 N N . SER A 1 199 ? -51.810 9.543 41.607 1.00 79.69 199 SER A N 1
ATOM 1491 C CA . SER A 1 199 ? -53.071 8.809 41.382 1.00 79.69 199 SER A CA 1
ATOM 1492 C C . SER A 1 199 ? -53.495 7.880 42.529 1.00 79.69 199 SER A C 1
ATOM 1494 O O . SER A 1 199 ? -54.537 7.235 42.429 1.00 79.69 199 SER A O 1
ATOM 1496 N N . ALA A 1 200 ? -52.676 7.764 43.579 1.00 64.50 200 ALA A N 1
ATOM 1497 C CA . ALA A 1 200 ? -52.879 6.833 44.692 1.00 64.50 200 ALA A CA 1
ATOM 1498 C C . ALA A 1 200 ? -53.616 7.433 45.915 1.00 64.50 200 ALA A C 1
ATOM 1500 O O . ALA A 1 200 ? -53.757 6.729 46.917 1.00 64.50 200 ALA A O 1
ATOM 1501 N N . ASP A 1 201 ? -54.094 8.680 45.815 1.00 50.94 201 ASP A N 1
ATOM 1502 C CA . ASP A 1 201 ? -55.049 9.337 46.734 1.00 50.94 201 ASP A CA 1
ATOM 1503 C C . ASP A 1 201 ? -56.490 9.257 46.188 1.00 50.94 201 ASP A C 1
ATOM 1505 O O . ASP A 1 201 ? -57.428 9.069 47.000 1.00 50.94 201 ASP A O 1
#

Foldseek 3Di:
DPPLVVQLQVQLQVQLQVQLVVQLVCCVVVVHDSVVSSNVRSVVRSVCSNVCRCVVPVVVVVVVVVVVVPDDPLLVVLLVVLQVVLQVVLVVVLVVQLPDDPPRNVPVSVVSSVVSSVVSSVVSNVCSVVVVVVVVVVVCPCVPPVVPDPDDDDQDEAEDALVNVVVVVVVVCVVVVVDPHHYDYDPVSVVVVVVVVVPPD

pLDDT: mean 85.73, std 13.62, range [38.09, 97.5]

Sequence (201 aa):
MSLGCALRLAGMMIFALLGALLGTDLSDALYLPPEVTGLIFALMGALAGLIITPWITTYPAHSARRIITQMPAEKLVTSMFGLIFGMAVSAMFAWPLSLLPDPFGQILPTIAAGILTYVSVTIFAFRAQDVFALFGGLWRANPAALRMMPGVGSSSEILLDTSVIIDGRILDISQTGFIQSTLIIPRFVLNELQHVADSAD

Secondary structure (DSSP, 8-state):
--HHHHHHHHHHHHHHHHHHHHHHHTHHHHTS-HHHHHHHHHHHHHHHHHHHHIIIIIHHHHHHHHHHHHS-HHHHHHHHHHHHHHHHHHHHHHHHHHTSTTTHHHHHHHHHHHHHHHHHHHHHHHTHHHHHHHHHHHHHT-TTTGGG-TT-S---EEEPPHHHHHH-HHHHHHHTTS--SEEE--HHHHHHHHHHHHT--